Protein AF-A0A7X8NDG3-F1 (afdb_monomer_lite)

Secondary structure (DSSP, 8-state):
--TTT-GGGGGEE-GGGGTTTS-HHHHHHHHHHHEEETT------STTSPPHHHH--EEEEETTEEEES-TTHHHHHHHHHHHHHHTSSHHHHHHHHHIIIIIIIHHHHHHHHHHHTTT-SSEEEEEEEEETT-SS-EEEEEEETTEEEEEEEE-----PPPSSHHHHHHHHHHHHIIIIIHHHHHHHHHHHHHHH-SEEEEEETTEEEEEEGGG--EEEEEEEESS--THHHH-GGGT---SSTTSPPPEEEEHHHHHHHHHHHHHH-S-HHHHHHHHHHHHGGGTTSEE-S-HHHHHHHHHH-HHHHHHHHTSSSPEE--TTTTHHHHHHHHTT-S-------

Foldseek 3Di:
DDCVVPVQCVQKFFLVVCVVPDDSVVSVVLCVFQEDEPPDDDPPVDPPPDDSCLQRQKYDDDNTMIGRPDPVSSVVNVVVVVLCVQPVDPVSNVVVQCCVFQPVQLVLLVVLVCVLCVVFPDKDKDAQKDKQPDPDTAGIWMQTPQAIEREHTFEFDDDDADPPVVVNVVVLLVRCCRAVQVLVVRLVVVVCCLVPDQWMWIDDPPDIDIDRSVSHDYYAREGEYQDDSFPCLLAVLVRHDDPDPPDFDHRYAYSVLSSLLSLCLSLLDPCSVVLVVLLRVLSSLLHPQEDGGHNLLLSLVCSVPVPVSSVVSPDPHRDYGDNCSSVVSVVCVVVVVDDDPPPPD

Sequence (345 aa):
MNFFEKPHQCLLFAKQDFHPSFEEKHIDVFCGLFSIDIKDNHSNLFYSQQNPLENKPIIKISDNQYLNVYQKQLPSALYDLLYTTLTQTKKEKEQINFRRGKVVLESHTLDIFKKFFKKSKRIKIFTNYYINNEPEEKDILILVDNNAYIIECKASRYREPRRVTEQAYQRIKSDFNDCIQKGYDQCYQVEQELLNNEKVIVSLKNKSEVIITNEIHEIFCIVVTSERFASIQTDLGLMLKRKNNEDPYPWSIYVDDLETFLKVLYNSFSNPSRKIFDFLEHRELLHGRLITNDELDVCAMFLKDPKNFKEICESEYVVFTDPTLQNYFDKLYFDKKLKFRIEDF

pLDDT: mean 90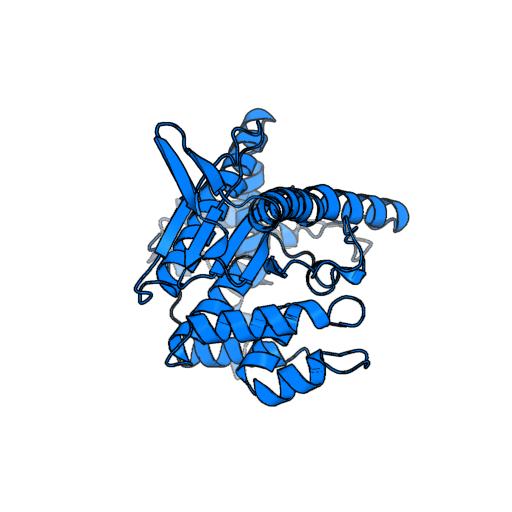.97, std 9.07, range [28.06, 98.75]

Structure (mmCIF, N/CA/C/O backbone):
data_AF-A0A7X8NDG3-F1
#
_entry.id   AF-A0A7X8NDG3-F1
#
loop_
_atom_site.group_PDB
_atom_site.id
_atom_site.type_symbol
_atom_site.label_atom_id
_atom_site.label_alt_id
_atom_site.label_comp_id
_atom_site.label_asym_id
_atom_site.label_entity_id
_atom_site.label_seq_id
_atom_site.pdbx_PDB_ins_code
_atom_site.Cartn_x
_atom_site.Cartn_y
_atom_site.Cartn_z
_atom_site.occupancy
_atom_site.B_iso_or_equiv
_atom_site.auth_seq_id
_atom_site.auth_comp_id
_atom_site.auth_asym_id
_atom_site.auth_atom_id
_atom_site.pdbx_PDB_model_num
ATOM 1 N N . MET A 1 1 ? -0.905 -21.116 -37.210 1.00 56.78 1 MET A N 1
ATOM 2 C CA . MET A 1 1 ? 0.262 -21.971 -36.893 1.00 56.78 1 MET A CA 1
ATOM 3 C C . MET A 1 1 ? 0.041 -22.620 -35.537 1.00 56.78 1 MET A C 1
ATOM 5 O O . MET A 1 1 ? -0.641 -22.026 -34.711 1.00 56.78 1 MET A O 1
ATOM 9 N N . ASN A 1 2 ? 0.558 -23.831 -35.330 1.00 64.75 2 ASN A N 1
ATOM 10 C CA . ASN A 1 2 ? 0.424 -24.562 -34.073 1.00 64.75 2 ASN A CA 1
ATOM 11 C C . ASN A 1 2 ? 1.444 -24.032 -33.045 1.00 64.75 2 ASN A C 1
ATOM 13 O O . ASN A 1 2 ? 2.651 -24.144 -33.261 1.00 64.75 2 ASN A O 1
ATOM 17 N N . PHE A 1 3 ? 0.972 -23.455 -31.935 1.00 70.06 3 PHE A N 1
ATOM 18 C CA . PHE A 1 3 ? 1.828 -22.941 -30.854 1.00 70.06 3 PHE A CA 1
ATOM 19 C C . PHE A 1 3 ? 2.784 -24.011 -30.306 1.00 70.06 3 PHE A C 1
ATOM 21 O O . PHE A 1 3 ? 3.919 -23.699 -29.960 1.00 70.06 3 PHE A O 1
ATOM 28 N N . PHE A 1 4 ? 2.361 -25.279 -30.291 1.00 76.06 4 PHE A N 1
ATOM 29 C CA . PHE A 1 4 ? 3.175 -26.387 -29.792 1.00 76.06 4 PHE A CA 1
ATOM 30 C C . PHE A 1 4 ? 4.355 -26.736 -30.708 1.00 76.06 4 PHE A C 1
ATOM 32 O O . PHE A 1 4 ? 5.344 -27.289 -30.239 1.00 76.06 4 PHE A O 1
ATOM 39 N N . GLU A 1 5 ? 4.286 -26.392 -31.996 1.00 80.69 5 GLU A N 1
ATOM 40 C CA . GLU A 1 5 ? 5.363 -26.671 -32.954 1.00 80.69 5 GLU A CA 1
ATOM 41 C C . GLU A 1 5 ? 6.430 -25.573 -32.959 1.00 80.69 5 GLU A C 1
ATOM 43 O O . GLU A 1 5 ? 7.613 -25.856 -33.153 1.00 80.69 5 GLU A O 1
ATOM 48 N N . LYS A 1 6 ? 6.031 -24.310 -32.757 1.00 78.31 6 LYS A N 1
ATOM 49 C CA . LYS A 1 6 ? 6.938 -23.151 -32.778 1.00 78.31 6 LYS A CA 1
ATOM 50 C C . LYS A 1 6 ? 6.529 -22.093 -31.746 1.00 78.31 6 LYS A C 1
ATOM 52 O O . LYS A 1 6 ? 6.137 -20.989 -32.122 1.00 78.31 6 LYS A O 1
ATOM 57 N N . PRO A 1 7 ? 6.658 -22.384 -30.441 1.00 76.75 7 PRO A N 1
ATOM 58 C CA . PRO A 1 7 ? 6.186 -21.481 -29.391 1.00 76.75 7 PRO A CA 1
ATOM 59 C C . PRO A 1 7 ? 6.894 -20.122 -29.429 1.00 76.75 7 PRO A C 1
ATOM 61 O O . PRO A 1 7 ? 6.262 -19.101 -29.211 1.00 76.75 7 PRO A O 1
ATOM 64 N N . HIS A 1 8 ? 8.174 -20.077 -29.810 1.00 78.69 8 HIS A N 1
ATOM 65 C CA . HIS A 1 8 ? 8.951 -18.835 -29.922 1.00 78.69 8 HIS A CA 1
ATOM 66 C C . HIS A 1 8 ? 8.401 -17.840 -30.957 1.00 78.69 8 HIS A C 1
ATOM 68 O O . HIS A 1 8 ? 8.702 -16.652 -30.874 1.00 78.69 8 HIS A O 1
ATOM 74 N N . GLN A 1 9 ? 7.592 -18.286 -31.926 1.00 83.06 9 GLN A N 1
ATOM 75 C CA . GLN A 1 9 ? 6.997 -17.377 -32.906 1.00 83.06 9 GLN A CA 1
ATOM 76 C C . GLN A 1 9 ? 6.009 -16.397 -32.274 1.00 83.06 9 GLN A C 1
ATOM 78 O O . GLN A 1 9 ? 5.813 -15.329 -32.838 1.00 83.06 9 GLN A O 1
ATOM 83 N N . CYS A 1 10 ? 5.438 -16.701 -31.101 1.00 82.88 10 CYS A N 1
ATOM 84 C CA . CYS A 1 10 ? 4.578 -15.748 -30.393 1.00 82.88 10 CYS A CA 1
ATOM 85 C C . CYS A 1 10 ? 5.336 -14.518 -29.862 1.00 82.88 10 CYS A C 1
ATOM 87 O O . CYS A 1 10 ? 4.711 -13.545 -29.446 1.00 82.88 10 CYS A O 1
ATOM 89 N N . LEU A 1 11 ? 6.671 -14.566 -29.857 1.00 88.88 11 LEU A N 1
ATOM 90 C CA . LEU A 1 11 ? 7.538 -13.467 -29.443 1.00 88.88 11 LEU A CA 1
ATOM 91 C C . LEU A 1 11 ? 8.022 -12.631 -30.633 1.00 88.88 11 LEU A C 1
ATOM 93 O O . LEU A 1 11 ? 8.586 -11.558 -30.432 1.00 88.88 11 LEU A O 1
ATOM 97 N N . LEU A 1 12 ? 7.835 -13.123 -31.860 1.00 92.25 12 LEU A N 1
ATOM 98 C CA . LEU A 1 12 ? 8.254 -12.443 -33.078 1.00 92.25 12 LEU A CA 1
ATOM 99 C C . LEU A 1 12 ? 7.113 -11.600 -33.636 1.00 92.25 12 LEU A C 1
ATOM 101 O O . LEU A 1 12 ? 5.963 -12.033 -33.641 1.00 92.25 12 LEU A O 1
ATOM 105 N N . PHE A 1 13 ? 7.449 -10.427 -34.160 1.00 93.81 13 PHE A N 1
ATOM 106 C CA . PHE A 1 13 ? 6.505 -9.593 -34.895 1.00 93.81 13 PHE A CA 1
ATOM 107 C C . PHE A 1 13 ? 7.200 -8.799 -36.001 1.00 93.81 13 PHE A C 1
ATOM 109 O O . PHE A 1 13 ? 8.411 -8.558 -35.959 1.00 93.81 13 PHE A O 1
ATOM 116 N N . ALA A 1 14 ? 6.415 -8.379 -36.984 1.00 94.88 14 ALA A N 1
ATOM 117 C CA . ALA A 1 14 ? 6.790 -7.426 -38.012 1.00 94.88 14 ALA A CA 1
ATOM 118 C C . ALA A 1 14 ? 6.015 -6.116 -37.818 1.00 94.88 14 ALA A C 1
ATOM 120 O O . ALA A 1 14 ? 4.922 -6.102 -37.252 1.00 94.88 14 ALA A O 1
ATOM 121 N N . LYS A 1 15 ? 6.545 -4.992 -38.314 1.00 93.00 15 LYS A N 1
ATOM 122 C CA . LYS A 1 15 ? 5.822 -3.706 -38.247 1.00 93.00 15 LYS A CA 1
ATOM 123 C C . LYS A 1 15 ? 4.468 -3.784 -38.955 1.00 93.00 15 LYS A C 1
ATOM 125 O O . LYS A 1 15 ? 3.496 -3.192 -38.491 1.00 93.00 15 LYS A O 1
ATOM 130 N N . GLN A 1 16 ? 4.405 -4.566 -40.037 1.00 93.56 16 GLN A N 1
ATOM 131 C CA . GLN A 1 16 ? 3.200 -4.731 -40.840 1.00 93.56 16 GLN A CA 1
ATOM 132 C C . GLN A 1 16 ? 2.039 -5.367 -40.073 1.00 93.56 16 GLN A C 1
ATOM 134 O O . GLN A 1 16 ? 0.886 -5.063 -40.378 1.00 93.56 16 GLN A O 1
ATOM 139 N N . ASP A 1 17 ? 2.330 -6.165 -39.041 1.00 93.31 17 ASP A N 1
ATOM 140 C CA . ASP A 1 17 ? 1.313 -6.807 -38.203 1.00 93.31 17 ASP A CA 1
ATOM 141 C C . ASP A 1 17 ? 0.445 -5.776 -37.456 1.00 93.31 17 ASP A C 1
ATOM 143 O O . ASP A 1 17 ? -0.690 -6.069 -37.083 1.00 93.31 17 ASP A O 1
ATOM 147 N N . PHE A 1 18 ? 0.955 -4.552 -37.267 1.00 93.06 18 PHE A N 1
ATOM 148 C CA . PHE A 1 18 ? 0.308 -3.488 -36.495 1.00 93.06 18 PHE A CA 1
ATOM 149 C C . PHE A 1 18 ? -0.289 -2.358 -37.346 1.00 93.06 18 PHE A C 1
ATOM 151 O O . PHE A 1 18 ? -1.056 -1.555 -36.813 1.00 93.06 18 PHE A O 1
ATOM 158 N N . HIS A 1 19 ? -0.016 -2.304 -38.656 1.00 92.94 19 HIS A N 1
ATOM 159 C CA . HIS A 1 19 ? -0.597 -1.297 -39.559 1.00 92.94 19 HIS A CA 1
ATOM 160 C C . HIS A 1 19 ? -2.136 -1.237 -39.572 1.00 92.94 19 HIS A C 1
ATOM 162 O O . HIS A 1 19 ? -2.663 -0.137 -39.731 1.00 92.94 19 HIS A O 1
ATOM 168 N N . PRO A 1 20 ? -2.889 -2.344 -39.382 1.00 95.75 20 PRO A N 1
ATOM 169 C CA . PRO A 1 20 ? -4.349 -2.267 -39.291 1.00 95.75 20 PRO A CA 1
ATOM 170 C C . PRO A 1 20 ? -4.860 -1.435 -38.106 1.00 95.75 20 PRO A C 1
ATOM 172 O O . PRO A 1 20 ? -5.991 -0.958 -38.149 1.00 95.75 20 PRO A O 1
ATOM 175 N N . SER A 1 21 ? -4.044 -1.274 -37.060 1.00 95.19 21 SER A N 1
ATOM 176 C CA . SER A 1 21 ? -4.438 -0.630 -35.801 1.00 95.19 21 SER A CA 1
ATOM 177 C C . SER A 1 21 ? -3.704 0.686 -35.534 1.00 95.19 21 SER A C 1
ATOM 179 O O . SER A 1 21 ? -4.196 1.503 -34.759 1.00 95.19 21 SER A O 1
ATOM 181 N N . PHE A 1 22 ? -2.535 0.906 -36.145 1.00 94.94 22 PHE A N 1
ATOM 182 C CA . PHE A 1 22 ? -1.670 2.050 -35.854 1.00 94.94 22 PHE A CA 1
ATOM 183 C C . PHE A 1 22 ? -1.011 2.617 -37.116 1.00 94.94 22 PHE A C 1
ATOM 185 O O . PHE A 1 22 ? -0.592 1.881 -38.008 1.00 94.94 22 PHE A O 1
ATOM 192 N N . GLU A 1 23 ? -0.857 3.944 -37.163 1.00 96.00 23 GLU A N 1
ATOM 193 C CA . GLU A 1 23 ? -0.097 4.619 -38.220 1.00 96.00 23 GLU A CA 1
ATOM 194 C C . GLU A 1 23 ? 1.381 4.195 -38.210 1.00 96.00 23 GLU A C 1
ATOM 196 O O . GLU A 1 23 ? 2.000 4.086 -37.148 1.00 96.00 23 GLU A O 1
ATOM 201 N N . GLU A 1 24 ? 1.970 4.040 -39.399 1.00 94.06 24 GLU A N 1
ATOM 202 C CA . GLU A 1 24 ? 3.369 3.627 -39.592 1.00 94.06 24 GLU A CA 1
ATOM 203 C C . GLU A 1 24 ? 4.352 4.471 -38.770 1.00 94.06 24 GLU A C 1
ATOM 205 O O . GLU A 1 24 ? 5.183 3.925 -38.045 1.00 94.06 24 GLU A O 1
ATOM 210 N N . LYS A 1 25 ? 4.169 5.798 -38.757 1.00 96.06 25 LYS A N 1
ATOM 211 C CA . LYS A 1 25 ? 5.014 6.721 -37.986 1.00 96.06 25 LYS A CA 1
ATOM 212 C C . LYS A 1 25 ? 5.045 6.400 -36.483 1.00 96.06 25 LYS A C 1
ATOM 214 O O . LYS A 1 25 ? 6.073 6.581 -35.839 1.00 96.06 25 LYS A O 1
ATOM 219 N N . HIS A 1 26 ? 3.932 5.936 -35.905 1.00 95.19 26 HIS A N 1
ATOM 220 C CA . HIS A 1 26 ? 3.858 5.600 -34.480 1.00 95.19 26 HIS A CA 1
ATOM 221 C C . HIS A 1 26 ? 4.542 4.263 -34.192 1.00 95.19 26 HIS A C 1
ATOM 223 O O . HIS A 1 26 ? 5.229 4.134 -33.180 1.00 95.19 26 HIS A O 1
ATOM 229 N N . ILE A 1 27 ? 4.397 3.295 -35.101 1.00 94.19 27 ILE A N 1
ATOM 230 C CA . ILE A 1 27 ? 5.080 1.999 -35.022 1.00 94.19 27 ILE A CA 1
ATOM 231 C C . ILE A 1 27 ? 6.598 2.205 -35.094 1.00 94.19 27 ILE A C 1
ATOM 233 O O . ILE A 1 27 ? 7.340 1.606 -34.314 1.00 94.19 27 ILE A O 1
ATOM 237 N N . ASP A 1 28 ? 7.060 3.092 -35.975 1.00 93.69 28 ASP A N 1
ATOM 238 C CA . ASP A 1 28 ? 8.475 3.435 -36.107 1.00 93.69 28 ASP A CA 1
ATOM 239 C C . ASP A 1 28 ? 9.039 4.091 -34.850 1.00 93.69 28 ASP A C 1
ATOM 241 O O . ASP A 1 28 ? 10.101 3.684 -34.373 1.00 93.69 28 ASP A O 1
ATOM 245 N N . VAL A 1 29 ? 8.316 5.056 -34.273 1.00 95.25 29 VAL A N 1
ATOM 246 C CA . VAL A 1 29 ? 8.698 5.685 -33.000 1.00 95.25 29 VAL A CA 1
ATOM 247 C C . VAL A 1 29 ? 8.757 4.645 -31.883 1.00 95.25 29 VAL A C 1
ATOM 249 O O . VAL A 1 29 ? 9.759 4.576 -31.173 1.00 95.25 29 VAL A O 1
ATOM 252 N N . PHE A 1 30 ? 7.735 3.797 -31.751 1.00 94.12 30 PHE A N 1
ATOM 253 C CA . PHE A 1 30 ? 7.703 2.734 -30.747 1.00 94.12 30 PHE A CA 1
ATOM 254 C C . PHE A 1 30 ? 8.906 1.789 -30.885 1.00 94.12 30 PHE A C 1
ATOM 256 O O . PHE A 1 30 ? 9.623 1.546 -29.913 1.00 94.12 30 PHE A O 1
ATOM 263 N N . CYS A 1 31 ? 9.183 1.311 -32.101 1.00 93.94 31 CYS A N 1
ATOM 264 C CA . CYS A 1 31 ? 10.336 0.455 -32.359 1.00 93.94 31 CYS A CA 1
ATOM 265 C C . CYS A 1 31 ? 11.652 1.187 -32.055 1.00 93.94 31 CYS A C 1
ATOM 267 O O . CYS A 1 31 ? 12.533 0.612 -31.425 1.00 93.94 31 CYS A O 1
ATOM 269 N N . GLY A 1 32 ? 11.801 2.454 -32.446 1.00 93.69 32 GLY A N 1
ATOM 270 C CA . GLY A 1 32 ? 13.013 3.233 -32.172 1.00 93.69 32 GLY A CA 1
ATOM 271 C C . GLY A 1 32 ? 13.274 3.457 -30.678 1.00 93.69 32 GLY A C 1
ATOM 272 O O . GLY A 1 32 ? 14.424 3.423 -30.228 1.00 93.69 32 GLY A O 1
ATOM 273 N N . LEU A 1 33 ? 12.209 3.643 -29.895 1.00 95.06 33 LEU A N 1
ATOM 274 C CA . LEU A 1 33 ? 12.298 3.848 -28.452 1.00 95.06 33 LEU A CA 1
ATOM 275 C C . LEU A 1 33 ? 12.632 2.556 -27.703 1.00 95.06 33 LEU A C 1
ATOM 277 O O . LEU A 1 33 ? 13.501 2.583 -26.834 1.00 95.06 33 LEU A O 1
ATOM 281 N N . PHE A 1 34 ? 11.995 1.437 -28.057 1.00 94.75 34 PHE A N 1
ATOM 282 C CA . PHE A 1 34 ? 12.034 0.211 -27.251 1.00 94.75 34 PHE A CA 1
ATOM 283 C C . PHE A 1 34 ? 12.864 -0.932 -27.835 1.00 94.75 34 PHE A C 1
ATOM 285 O O . PHE A 1 34 ? 12.925 -1.988 -27.203 1.00 94.75 34 PHE A O 1
ATOM 292 N N . SER A 1 35 ? 13.503 -0.749 -28.999 1.00 94.81 35 SER A N 1
ATOM 293 C CA . SER A 1 35 ? 14.366 -1.779 -29.590 1.00 94.81 35 SER A CA 1
ATOM 294 C C . SER A 1 35 ? 15.862 -1.464 -29.575 1.00 94.81 35 SER A C 1
ATOM 296 O O . SER A 1 35 ? 16.276 -0.310 -29.724 1.00 94.81 35 SER A O 1
ATOM 298 N N . ILE A 1 36 ? 16.660 -2.519 -29.399 1.00 94.06 36 ILE A N 1
ATOM 299 C CA . ILE A 1 36 ? 18.102 -2.567 -29.692 1.00 94.06 36 ILE A CA 1
ATOM 300 C C . ILE A 1 36 ? 18.340 -3.366 -30.974 1.00 94.06 36 ILE A C 1
ATOM 302 O O . ILE A 1 36 ? 17.555 -4.266 -31.284 1.00 94.06 36 ILE A O 1
ATOM 306 N N . ASP A 1 37 ? 19.399 -3.065 -31.725 1.00 93.88 37 ASP A N 1
ATOM 307 C CA . ASP A 1 37 ? 19.770 -3.884 -32.880 1.00 93.88 37 ASP A CA 1
ATOM 308 C C . ASP A 1 37 ? 20.506 -5.143 -32.404 1.00 93.88 37 ASP A C 1
ATOM 310 O O . ASP A 1 37 ? 21.350 -5.085 -31.514 1.00 93.88 37 ASP A O 1
ATOM 314 N N . ILE A 1 38 ? 20.213 -6.305 -32.992 1.00 92.12 38 ILE A N 1
ATOM 315 C CA . ILE A 1 38 ? 20.910 -7.555 -32.647 1.00 92.12 38 ILE A CA 1
ATOM 316 C C . ILE A 1 38 ? 22.424 -7.484 -32.911 1.00 92.12 38 ILE A C 1
ATOM 318 O O . ILE A 1 38 ? 23.190 -8.272 -32.357 1.00 92.12 38 ILE A O 1
ATOM 322 N N . LYS A 1 39 ? 22.858 -6.560 -33.775 1.00 91.12 39 LYS A N 1
ATOM 323 C CA . LYS A 1 39 ? 24.267 -6.309 -34.089 1.00 91.12 39 LYS A CA 1
ATOM 324 C C . LYS A 1 39 ? 24.929 -5.328 -33.120 1.00 91.12 39 LYS A C 1
ATOM 326 O O . LYS A 1 39 ? 26.145 -5.145 -33.216 1.00 91.12 39 LYS A O 1
ATOM 331 N N . ASP A 1 40 ? 24.172 -4.705 -32.217 1.00 89.69 40 ASP A N 1
ATOM 332 C CA . ASP A 1 40 ? 24.729 -3.804 -31.214 1.00 89.69 40 ASP A CA 1
ATOM 333 C C . ASP A 1 40 ? 25.646 -4.587 -30.265 1.00 89.69 40 ASP A C 1
ATOM 335 O O . ASP A 1 40 ? 25.301 -5.648 -29.739 1.00 89.69 40 ASP A O 1
ATOM 339 N N . ASN A 1 41 ? 26.855 -4.068 -30.050 1.00 82.94 41 ASN A N 1
ATOM 340 C CA . ASN A 1 41 ? 27.819 -4.700 -29.160 1.00 82.94 41 ASN A CA 1
ATOM 341 C C . ASN A 1 41 ? 27.603 -4.212 -27.723 1.00 82.94 41 ASN A C 1
ATOM 343 O O . ASN A 1 41 ? 27.874 -3.053 -27.402 1.00 82.94 41 ASN A O 1
ATOM 347 N N . HIS A 1 42 ? 27.153 -5.111 -26.852 1.00 81.19 42 HIS A N 1
ATOM 348 C CA . HIS A 1 42 ? 26.960 -4.841 -25.433 1.00 81.19 42 HIS A CA 1
ATOM 349 C C . HIS A 1 42 ? 27.907 -5.701 -24.594 1.00 81.19 42 HIS A C 1
ATOM 351 O O . HIS A 1 42 ? 27.747 -6.916 -24.488 1.00 81.19 42 HIS A O 1
ATOM 357 N N . SER A 1 43 ? 28.892 -5.069 -23.956 1.00 73.44 43 SER A N 1
ATOM 358 C CA . SER A 1 43 ? 29.853 -5.747 -23.084 1.00 73.44 43 SER A CA 1
ATOM 359 C C . SER A 1 43 ? 29.334 -5.838 -21.644 1.00 73.44 43 SER A C 1
ATOM 361 O O . SER A 1 43 ? 29.845 -5.164 -20.747 1.00 73.44 43 SER A O 1
ATOM 363 N N . ASN A 1 44 ? 28.315 -6.665 -21.414 1.00 73.06 44 ASN A N 1
ATOM 364 C CA . ASN A 1 44 ? 27.882 -7.006 -20.058 1.00 73.06 44 ASN A CA 1
ATOM 365 C C . ASN A 1 44 ? 28.707 -8.197 -19.557 1.00 73.06 44 ASN A C 1
ATOM 367 O O . ASN A 1 44 ? 28.386 -9.351 -19.821 1.00 73.06 44 ASN A O 1
ATOM 371 N N . LEU A 1 45 ? 29.806 -7.905 -18.864 1.00 75.12 45 LEU A N 1
ATOM 372 C CA . LEU A 1 45 ? 30.706 -8.900 -18.280 1.00 75.12 45 LEU A CA 1
ATOM 373 C C . LEU A 1 45 ? 30.101 -9.562 -17.037 1.00 75.12 45 LEU A C 1
ATOM 375 O O . LEU A 1 45 ? 30.352 -10.735 -16.768 1.00 75.12 45 LEU A O 1
ATOM 379 N N . PHE A 1 46 ? 29.301 -8.815 -16.275 1.00 73.75 46 PHE A N 1
ATOM 380 C CA . PHE A 1 46 ? 28.641 -9.319 -15.076 1.00 73.75 46 PHE A CA 1
ATOM 381 C C . PHE A 1 46 ? 27.127 -9.302 -15.261 1.00 73.75 46 PHE A C 1
ATOM 383 O O . PHE A 1 46 ? 26.576 -8.311 -15.729 1.00 73.75 46 PHE A O 1
ATOM 390 N N . TYR A 1 47 ? 26.443 -10.341 -14.771 1.00 69.12 47 TYR A N 1
ATOM 391 C CA . TYR A 1 47 ? 24.969 -10.408 -14.703 1.00 69.12 47 TYR A CA 1
ATOM 392 C C . TYR A 1 47 ? 24.340 -9.263 -13.891 1.00 69.12 47 TYR A C 1
ATOM 394 O O . TYR A 1 47 ? 23.129 -9.086 -13.860 1.00 69.12 47 TYR A O 1
ATOM 402 N N . SER A 1 48 ? 25.180 -8.520 -13.180 1.00 67.50 48 SER A N 1
ATOM 403 C CA . SER A 1 48 ? 24.823 -7.395 -12.348 1.00 67.50 48 SER A CA 1
ATOM 404 C C . SER A 1 48 ? 24.986 -6.059 -13.111 1.00 67.50 48 SER A C 1
ATOM 406 O O . SER A 1 48 ? 24.539 -5.013 -12.655 1.00 67.50 48 SER A O 1
ATOM 408 N N . GLN A 1 49 ? 25.602 -6.012 -14.288 1.00 75.12 49 GLN A N 1
ATOM 409 C CA . GLN A 1 49 ? 25.617 -4.772 -15.073 1.00 75.12 49 GLN A CA 1
ATOM 410 C C . GLN A 1 49 ? 24.232 -4.479 -15.655 1.00 75.12 49 GLN A C 1
ATOM 412 O O . GLN A 1 49 ? 23.449 -5.398 -15.879 1.00 75.12 49 GLN A O 1
ATOM 417 N N . GLN A 1 50 ? 23.937 -3.192 -15.857 1.00 75.50 50 GLN A N 1
ATOM 418 C CA . GLN A 1 50 ? 22.663 -2.758 -16.422 1.00 75.50 50 GLN A CA 1
ATOM 419 C C . GLN A 1 50 ? 22.466 -3.420 -17.786 1.00 75.50 50 GLN A C 1
ATOM 421 O O . GLN A 1 50 ? 23.301 -3.282 -18.684 1.00 75.50 50 GLN A O 1
ATOM 426 N N . ASN A 1 51 ? 21.371 -4.155 -17.936 1.00 85.62 51 ASN A N 1
ATOM 427 C CA . ASN A 1 51 ? 21.068 -4.821 -19.187 1.00 85.62 51 ASN A CA 1
ATOM 428 C C . ASN A 1 51 ? 20.308 -3.847 -20.107 1.00 85.62 51 ASN A C 1
ATOM 430 O O . ASN A 1 51 ? 19.261 -3.348 -19.704 1.00 85.62 51 ASN A O 1
ATOM 434 N N . PRO A 1 52 ? 20.765 -3.580 -21.347 1.00 88.56 52 PRO A N 1
ATOM 435 C CA . PRO A 1 52 ? 20.035 -2.735 -22.299 1.00 88.56 52 PRO A CA 1
ATOM 436 C C . PRO A 1 52 ? 18.574 -3.154 -22.499 1.00 88.56 52 PRO A C 1
ATOM 438 O O . PRO A 1 52 ? 17.713 -2.298 -22.702 1.00 88.56 52 PRO A O 1
ATOM 441 N N . LEU A 1 53 ? 18.286 -4.453 -22.370 1.00 89.94 53 LEU A N 1
ATOM 442 C CA . LEU A 1 53 ? 16.935 -5.003 -22.464 1.00 89.94 53 LEU A CA 1
ATOM 443 C C . LEU A 1 53 ? 16.007 -4.565 -21.319 1.00 89.94 53 LEU A C 1
ATOM 445 O O . LEU A 1 53 ? 14.797 -4.691 -21.462 1.00 89.94 53 LEU A O 1
ATOM 449 N N . GLU A 1 54 ? 16.528 -4.024 -20.212 1.00 88.00 54 GLU A N 1
ATOM 450 C CA . GLU A 1 54 ? 15.705 -3.438 -19.143 1.00 88.00 54 GLU A CA 1
ATOM 451 C C . GLU A 1 54 ? 14.981 -2.175 -19.631 1.00 88.00 54 GLU A C 1
ATOM 453 O O . GLU A 1 54 ? 13.802 -1.993 -19.342 1.00 88.00 54 GLU A O 1
ATOM 458 N N . ASN A 1 55 ? 15.652 -1.347 -20.438 1.00 89.38 55 ASN A N 1
ATOM 459 C CA . ASN A 1 55 ? 15.083 -0.109 -20.986 1.00 89.38 55 ASN A CA 1
ATOM 460 C C . ASN A 1 55 ? 14.508 -0.297 -22.398 1.00 89.38 55 ASN A C 1
ATOM 462 O O . ASN A 1 55 ? 13.626 0.445 -22.825 1.00 89.38 55 ASN A O 1
ATOM 466 N N . LYS A 1 56 ? 15.038 -1.265 -23.151 1.00 93.19 56 LYS A N 1
ATOM 467 C CA . LYS A 1 56 ? 14.690 -1.531 -24.549 1.00 93.19 56 LYS A CA 1
ATOM 468 C C . LYS A 1 56 ? 14.470 -3.031 -24.765 1.00 93.19 56 LYS A C 1
ATOM 470 O O . LYS A 1 56 ? 15.342 -3.707 -25.306 1.00 93.19 56 LYS A O 1
ATOM 475 N N . PRO A 1 57 ? 13.328 -3.580 -24.322 1.00 93.75 57 PRO A N 1
ATOM 476 C CA . PRO A 1 57 ? 13.121 -5.028 -24.224 1.00 93.75 57 PRO A CA 1
ATOM 477 C C . PRO A 1 57 ? 12.873 -5.742 -25.560 1.00 93.75 57 PRO A C 1
ATOM 479 O O . PRO A 1 57 ? 12.630 -6.953 -25.580 1.00 93.75 57 PRO A O 1
ATOM 482 N N . ILE A 1 58 ? 12.905 -5.013 -26.677 1.00 94.94 58 ILE A N 1
ATOM 483 C CA . ILE A 1 58 ? 12.692 -5.553 -28.016 1.00 94.94 58 ILE A CA 1
ATOM 484 C C . ILE A 1 58 ? 14.042 -5.655 -28.730 1.00 94.94 58 ILE A C 1
ATOM 486 O O . ILE A 1 58 ? 14.862 -4.745 -28.683 1.00 94.94 58 ILE A O 1
ATOM 490 N N . ILE A 1 59 ? 14.271 -6.751 -29.442 1.00 94.69 59 ILE A N 1
ATOM 491 C CA . ILE A 1 59 ? 15.450 -6.917 -30.292 1.00 94.69 59 ILE A CA 1
ATOM 492 C C . ILE A 1 59 ? 15.015 -6.789 -31.747 1.00 94.69 59 ILE A C 1
ATOM 494 O O . ILE A 1 59 ? 14.165 -7.546 -32.214 1.00 94.69 59 ILE A O 1
ATOM 498 N N . LYS A 1 60 ? 15.606 -5.850 -32.481 1.00 95.81 60 LYS A N 1
ATOM 499 C CA . LYS A 1 60 ? 15.488 -5.762 -33.934 1.00 95.81 60 LYS A CA 1
ATOM 500 C C . LYS A 1 60 ? 16.419 -6.805 -34.558 1.00 95.81 60 LYS A C 1
ATOM 502 O O . LYS A 1 60 ? 17.637 -6.704 -34.450 1.00 95.81 60 LYS A O 1
ATOM 507 N N . ILE A 1 61 ? 15.840 -7.814 -35.207 1.00 94.50 61 ILE A N 1
ATOM 508 C CA . ILE A 1 61 ? 16.582 -8.880 -35.902 1.00 94.50 61 ILE A CA 1
ATOM 509 C C . ILE A 1 61 ? 16.930 -8.437 -37.329 1.00 94.50 61 ILE A C 1
ATOM 511 O O . ILE A 1 61 ? 18.022 -8.698 -37.830 1.00 94.50 61 ILE A O 1
ATOM 515 N N . SER A 1 62 ? 15.984 -7.776 -37.995 1.00 91.56 62 SER A N 1
ATOM 516 C CA . SER A 1 62 ? 16.139 -7.196 -39.332 1.00 91.56 62 SER A CA 1
ATOM 517 C C . SER A 1 62 ? 15.213 -5.989 -39.487 1.00 91.56 62 SER A C 1
ATOM 519 O O . SER A 1 62 ? 14.475 -5.652 -38.563 1.00 91.56 62 SER A O 1
ATOM 521 N N . ASP A 1 63 ? 15.215 -5.333 -40.647 1.00 84.38 63 ASP A N 1
ATOM 522 C CA . ASP A 1 63 ? 14.370 -4.152 -40.883 1.00 84.38 63 ASP A CA 1
ATOM 523 C C . ASP A 1 63 ? 12.868 -4.413 -40.710 1.00 84.38 63 ASP A C 1
ATOM 525 O O . ASP A 1 63 ? 12.140 -3.513 -40.294 1.00 84.38 63 ASP A O 1
ATOM 529 N N . ASN A 1 64 ? 12.426 -5.654 -40.935 1.00 85.25 64 ASN A N 1
ATOM 530 C CA . ASN A 1 64 ? 11.023 -6.053 -40.838 1.00 85.25 64 ASN A CA 1
ATOM 531 C C . ASN A 1 64 ? 10.743 -7.091 -39.744 1.00 85.25 64 ASN A C 1
ATOM 533 O O . ASN A 1 64 ? 9.626 -7.594 -39.679 1.00 85.25 64 ASN A O 1
ATOM 537 N N . GLN A 1 65 ? 11.712 -7.442 -38.893 1.00 93.50 65 GLN A N 1
ATOM 538 C CA . GLN A 1 65 ? 11.508 -8.489 -37.891 1.00 93.50 65 GLN A CA 1
ATOM 539 C C . GLN A 1 65 ? 12.071 -8.104 -36.530 1.00 93.50 65 GLN A C 1
ATOM 541 O O . GLN A 1 65 ? 13.249 -7.764 -36.399 1.00 93.50 65 GLN A O 1
ATOM 546 N N . TYR A 1 66 ? 11.222 -8.236 -35.517 1.00 95.69 66 TYR A N 1
ATOM 547 C CA . TYR A 1 66 ? 11.492 -7.896 -34.130 1.00 95.69 66 TYR A CA 1
ATOM 548 C C . TYR A 1 66 ? 11.179 -9.081 -33.217 1.00 95.69 66 TYR A C 1
ATOM 550 O O . TYR A 1 66 ? 10.308 -9.897 -33.517 1.00 95.69 66 TYR A O 1
ATOM 558 N N . LEU A 1 67 ? 11.884 -9.155 -32.091 1.00 93.88 67 LEU A N 1
ATOM 559 C CA . LEU A 1 67 ? 11.707 -10.148 -31.040 1.00 93.88 67 LEU A CA 1
ATOM 560 C C . LEU A 1 67 ? 11.425 -9.445 -29.713 1.00 93.88 67 LEU A C 1
ATOM 562 O O . LEU A 1 67 ? 12.287 -8.755 -29.173 1.00 93.88 67 LEU A O 1
ATOM 566 N N . ASN A 1 68 ? 10.231 -9.647 -29.167 1.00 91.06 68 ASN A N 1
ATOM 567 C CA . ASN A 1 68 ? 9.868 -9.206 -27.827 1.00 91.06 68 ASN A CA 1
ATOM 568 C C . ASN A 1 68 ? 10.267 -10.285 -26.813 1.00 91.06 68 ASN A C 1
ATOM 570 O O . ASN A 1 68 ? 9.534 -11.249 -26.596 1.00 91.06 68 ASN A O 1
ATOM 574 N N . VAL A 1 69 ? 11.455 -10.139 -26.224 1.00 82.19 69 VAL A N 1
ATOM 575 C CA . VAL A 1 69 ? 12.061 -11.166 -25.361 1.00 82.19 69 VAL A CA 1
ATOM 576 C C . VAL A 1 69 ? 11.287 -11.324 -24.056 1.00 82.19 69 VAL A C 1
ATOM 578 O O . VAL A 1 69 ? 11.085 -12.442 -23.583 1.00 82.19 69 VAL A O 1
ATOM 581 N N . TYR A 1 70 ? 10.849 -10.207 -23.472 1.00 80.19 70 TYR A N 1
ATOM 582 C CA . TYR A 1 70 ? 10.210 -10.202 -22.164 1.00 80.19 70 TYR A CA 1
ATOM 583 C C . TYR A 1 70 ? 9.025 -9.236 -22.142 1.00 80.19 70 TYR A C 1
ATOM 585 O O . TYR A 1 70 ? 9.155 -8.059 -21.811 1.00 80.19 70 TYR A O 1
ATOM 593 N N . GLN A 1 71 ? 7.839 -9.765 -22.461 1.00 79.50 71 GLN A N 1
ATOM 594 C CA . GLN A 1 71 ? 6.600 -8.981 -22.566 1.00 79.50 71 GLN A CA 1
ATOM 595 C C . GLN A 1 71 ? 6.299 -8.158 -21.303 1.00 79.50 71 GLN A C 1
ATOM 597 O O . GLN A 1 71 ? 5.791 -7.045 -21.406 1.00 79.50 71 GLN A O 1
ATOM 602 N N . LYS A 1 72 ? 6.652 -8.673 -20.116 1.00 85.00 72 LYS A N 1
ATOM 603 C CA . LYS A 1 72 ? 6.440 -7.976 -18.838 1.00 85.00 72 LYS A CA 1
ATOM 604 C C . LYS A 1 72 ? 7.384 -6.786 -18.621 1.00 85.00 72 LYS A C 1
ATOM 606 O O . LYS A 1 72 ? 7.060 -5.934 -17.805 1.00 85.00 72 LYS A O 1
ATOM 611 N N . GLN A 1 73 ? 8.509 -6.704 -19.337 1.00 89.94 73 GLN A N 1
ATOM 612 C CA . GLN A 1 73 ? 9.452 -5.587 -19.211 1.00 89.94 73 GLN A CA 1
ATOM 613 C C . GLN A 1 73 ? 8.991 -4.341 -19.949 1.00 89.94 73 GLN A C 1
ATOM 615 O O . GLN A 1 73 ? 9.351 -3.239 -19.560 1.00 89.94 73 GLN A O 1
ATOM 620 N N . LEU A 1 74 ? 8.214 -4.496 -21.022 1.00 91.06 74 LEU A N 1
ATOM 621 C CA . LEU A 1 74 ? 7.803 -3.369 -21.852 1.00 91.06 74 LEU A CA 1
ATOM 622 C C . LEU A 1 74 ? 7.021 -2.299 -21.063 1.00 91.06 74 LEU A C 1
ATOM 624 O O . LEU A 1 74 ? 7.363 -1.126 -21.208 1.00 91.06 74 LEU A O 1
ATOM 628 N N . PRO A 1 75 ? 6.057 -2.646 -20.184 1.00 89.94 75 PRO A N 1
ATOM 629 C CA . PRO A 1 75 ? 5.442 -1.669 -19.286 1.00 89.94 75 PRO A CA 1
ATOM 630 C C . PRO A 1 75 ? 6.445 -0.948 -18.374 1.00 89.94 75 PRO A C 1
ATOM 632 O O . PRO A 1 75 ? 6.357 0.269 -18.227 1.00 89.94 75 PRO A O 1
ATOM 635 N N . SER A 1 76 ? 7.419 -1.664 -17.798 1.00 88.81 76 SER A N 1
ATOM 636 C CA . SER A 1 76 ? 8.463 -1.070 -16.949 1.00 88.81 76 SER A CA 1
ATOM 637 C C . SER A 1 76 ? 9.365 -0.116 -17.736 1.00 88.81 76 SER A C 1
ATOM 639 O O . SER A 1 76 ? 9.544 1.026 -17.333 1.00 88.81 76 SER A O 1
ATOM 641 N N . ALA A 1 77 ? 9.838 -0.536 -18.909 1.00 91.69 77 ALA A N 1
ATOM 642 C CA . ALA A 1 77 ? 10.625 0.293 -19.817 1.00 91.69 77 ALA A CA 1
ATOM 643 C C . ALA A 1 77 ? 9.869 1.558 -20.258 1.00 91.69 77 ALA A C 1
ATOM 645 O O . ALA A 1 77 ? 10.445 2.645 -20.314 1.00 91.69 77 ALA A O 1
ATOM 646 N N . LEU A 1 78 ? 8.570 1.440 -20.556 1.00 92.38 78 LEU A N 1
ATOM 647 C CA . LEU A 1 78 ? 7.718 2.584 -20.882 1.00 92.38 78 LEU A CA 1
ATOM 648 C C . LEU A 1 78 ? 7.598 3.541 -19.693 1.00 92.38 78 LEU A C 1
ATOM 650 O O . LEU A 1 78 ? 7.742 4.750 -19.873 1.00 92.38 78 LEU A O 1
ATOM 654 N N . TYR A 1 79 ? 7.358 3.015 -18.492 1.00 88.81 79 TYR A N 1
ATOM 655 C CA . TYR A 1 79 ? 7.317 3.822 -17.277 1.00 88.81 79 TYR A CA 1
ATOM 656 C C . TYR A 1 79 ? 8.638 4.568 -17.056 1.00 88.81 79 TYR A C 1
ATOM 658 O O . TYR A 1 79 ? 8.614 5.778 -16.845 1.00 88.81 79 TYR A O 1
ATOM 666 N N . ASP A 1 80 ? 9.780 3.889 -17.172 1.00 88.31 80 ASP A N 1
ATOM 667 C CA . ASP A 1 80 ? 11.102 4.489 -16.972 1.00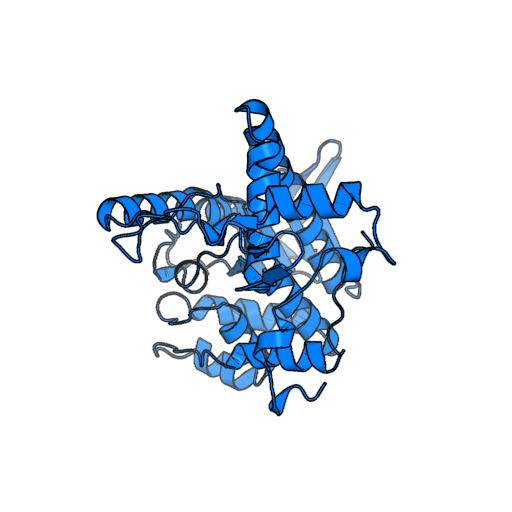 88.31 80 ASP A CA 1
ATOM 668 C C . ASP A 1 80 ? 11.413 5.559 -18.025 1.00 88.31 80 ASP A C 1
ATOM 670 O O . ASP A 1 80 ? 11.925 6.635 -17.688 1.00 88.31 80 ASP A O 1
ATOM 674 N N . LEU A 1 81 ? 11.040 5.318 -19.288 1.00 92.50 81 LEU A N 1
ATOM 675 C CA . LEU A 1 81 ? 11.142 6.307 -20.359 1.00 92.50 81 LEU A CA 1
ATOM 676 C C . LEU A 1 81 ? 10.310 7.550 -20.036 1.00 92.50 81 LEU A C 1
ATOM 678 O O . LEU A 1 81 ? 10.825 8.669 -20.113 1.00 92.50 81 LEU A O 1
ATOM 682 N N . LEU A 1 82 ? 9.039 7.374 -19.665 1.00 91.06 82 LEU A N 1
ATOM 683 C CA . LEU A 1 82 ? 8.148 8.480 -19.319 1.00 91.06 82 LEU A CA 1
ATOM 684 C C . LEU A 1 82 ? 8.654 9.228 -18.086 1.00 91.06 82 LEU A C 1
ATOM 686 O O . LEU A 1 82 ? 8.742 10.453 -18.114 1.00 91.06 82 LEU A O 1
ATOM 690 N N . TYR A 1 83 ? 9.043 8.517 -17.029 1.00 88.38 83 TYR A N 1
ATOM 691 C CA . TYR A 1 83 ? 9.559 9.120 -15.806 1.00 88.38 83 TYR A CA 1
ATOM 692 C C . TYR A 1 83 ? 10.807 9.949 -16.100 1.00 88.38 83 TYR A C 1
ATOM 694 O O . TYR A 1 83 ? 10.870 11.117 -15.724 1.00 88.38 83 TYR A O 1
ATOM 702 N N . THR A 1 84 ? 11.770 9.395 -16.835 1.00 89.25 84 THR A N 1
ATOM 703 C CA . THR A 1 84 ? 13.000 10.106 -17.211 1.00 89.25 84 THR A CA 1
ATOM 704 C C . THR A 1 84 ? 12.698 11.325 -18.080 1.00 89.25 84 THR A C 1
ATOM 706 O O . THR A 1 84 ? 13.229 12.409 -17.840 1.00 89.25 84 THR A O 1
ATOM 709 N N . THR A 1 85 ? 11.796 11.178 -19.053 1.00 91.62 85 THR A N 1
ATOM 710 C CA . THR A 1 85 ? 11.388 12.268 -19.953 1.00 91.62 85 THR A CA 1
ATOM 711 C C . THR A 1 85 ? 10.702 13.400 -19.195 1.00 91.62 85 THR A C 1
ATOM 713 O O . THR A 1 85 ? 10.928 14.567 -19.495 1.00 91.62 85 THR A O 1
ATOM 716 N N . LEU A 1 86 ? 9.890 13.068 -18.192 1.00 89.50 86 LEU A N 1
ATOM 717 C CA . LEU A 1 86 ? 9.104 14.033 -17.434 1.00 89.50 86 LEU A CA 1
ATOM 718 C C . LEU A 1 86 ? 9.829 14.566 -16.185 1.00 89.50 86 LEU A C 1
ATOM 720 O O . LEU A 1 86 ? 9.269 15.399 -15.484 1.00 89.50 86 LEU A O 1
ATOM 724 N N . THR A 1 87 ? 11.047 14.105 -15.874 1.00 90.06 87 THR A N 1
ATOM 725 C CA . THR A 1 87 ? 11.805 1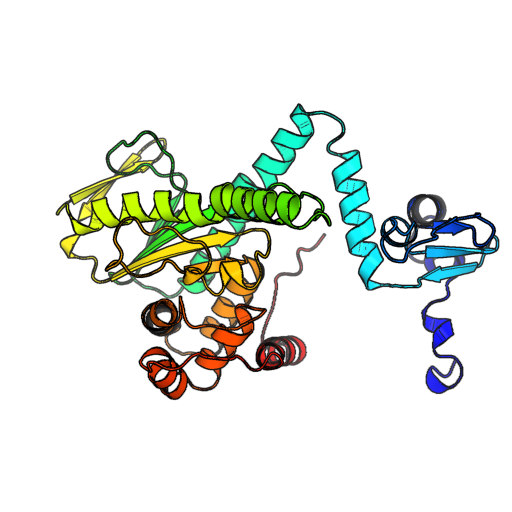4.519 -14.671 1.00 90.06 87 THR A CA 1
ATOM 726 C C . THR A 1 87 ? 13.179 15.118 -14.988 1.00 90.06 87 THR A C 1
ATOM 728 O O . THR A 1 87 ? 14.103 15.032 -14.175 1.00 90.06 87 THR A O 1
ATOM 731 N N . GLN A 1 88 ? 13.317 15.762 -16.152 1.00 91.94 88 GLN A N 1
ATOM 732 C CA . GLN A 1 88 ? 14.583 16.340 -16.623 1.00 91.94 88 GLN A CA 1
ATOM 733 C C . GLN A 1 88 ? 15.120 17.449 -15.705 1.00 91.94 88 GLN A C 1
ATOM 735 O O . GLN A 1 88 ? 16.333 17.607 -15.559 1.00 91.94 88 GLN A O 1
ATOM 740 N N . THR A 1 89 ? 14.238 18.198 -15.040 1.00 91.69 89 THR A N 1
ATOM 741 C CA . THR A 1 89 ? 14.601 19.235 -14.069 1.00 91.69 89 THR A CA 1
ATOM 742 C C . THR A 1 89 ? 14.219 18.855 -12.637 1.00 91.69 89 THR A C 1
ATOM 744 O O . THR A 1 89 ? 13.287 18.091 -12.375 1.00 91.69 89 THR A O 1
ATOM 747 N N . LYS A 1 90 ? 14.905 19.466 -11.659 1.00 88.69 90 LYS A N 1
ATOM 748 C CA . LYS A 1 90 ? 14.582 19.301 -10.230 1.00 88.69 90 LYS A CA 1
ATOM 749 C C . LYS A 1 90 ? 13.124 19.673 -9.921 1.00 88.69 90 LYS A C 1
ATOM 751 O O . LYS A 1 90 ? 12.468 18.956 -9.172 1.00 88.69 90 LYS A O 1
ATOM 756 N N . LYS A 1 91 ? 12.617 20.752 -10.529 1.00 90.62 91 LYS A N 1
ATOM 757 C CA . LYS A 1 91 ? 11.242 21.233 -10.340 1.00 90.62 91 LYS A CA 1
ATOM 758 C C . LYS A 1 91 ? 10.212 20.221 -10.844 1.00 90.62 91 LYS A C 1
ATOM 760 O O . LYS A 1 91 ? 9.251 19.935 -10.138 1.00 90.62 91 LYS A O 1
ATOM 765 N N . GLU A 1 92 ? 10.409 19.665 -12.038 1.00 89.44 92 GLU A N 1
ATOM 766 C CA . GLU A 1 92 ? 9.498 18.657 -12.597 1.00 89.44 92 GLU A CA 1
ATOM 767 C C . GLU A 1 92 ? 9.508 17.375 -11.763 1.00 89.44 92 GLU A C 1
ATOM 769 O O . GLU A 1 92 ? 8.454 16.830 -11.438 1.00 89.44 92 GLU A O 1
ATOM 774 N N . LYS A 1 93 ? 10.697 16.942 -11.326 1.00 86.44 93 LYS A N 1
ATOM 775 C CA . LYS A 1 93 ? 10.845 15.799 -10.423 1.00 86.44 93 LYS A CA 1
ATOM 776 C C . LYS A 1 93 ? 10.093 15.998 -9.109 1.00 86.44 93 LYS A C 1
ATOM 778 O O . LYS A 1 93 ? 9.409 15.085 -8.648 1.00 86.44 93 LYS A O 1
ATOM 783 N N . GLU A 1 94 ? 10.207 17.174 -8.501 1.00 85.94 94 GLU A N 1
ATOM 784 C CA . GLU A 1 94 ? 9.461 17.525 -7.290 1.00 85.94 94 GLU A CA 1
ATOM 785 C C . GLU A 1 94 ? 7.950 17.533 -7.547 1.00 85.94 94 GLU A C 1
ATOM 787 O O . GLU A 1 94 ? 7.203 16.935 -6.775 1.00 85.94 94 GLU A O 1
ATOM 792 N N . GLN A 1 95 ? 7.502 18.119 -8.660 1.00 87.31 95 GLN A N 1
ATOM 793 C CA . GLN A 1 95 ? 6.087 18.174 -9.024 1.00 87.31 95 GLN A CA 1
ATOM 794 C C . GLN A 1 95 ? 5.484 16.782 -9.262 1.00 87.31 95 GLN A C 1
ATOM 796 O O . GLN A 1 95 ? 4.382 16.505 -8.791 1.00 87.31 95 GLN A O 1
ATOM 801 N N . ILE A 1 96 ? 6.186 15.894 -9.968 1.00 85.69 96 ILE A N 1
ATOM 802 C CA . ILE A 1 96 ? 5.716 14.528 -10.231 1.00 85.69 96 ILE A CA 1
ATOM 803 C C . ILE A 1 96 ? 5.665 13.713 -8.952 1.00 85.69 96 ILE A C 1
ATOM 805 O O . ILE A 1 96 ? 4.644 13.088 -8.680 1.00 85.69 96 ILE A O 1
ATOM 809 N N . ASN A 1 97 ? 6.723 13.745 -8.140 1.00 82.06 97 ASN A N 1
ATOM 810 C CA . ASN A 1 97 ? 6.735 13.010 -6.877 1.00 82.06 97 ASN A CA 1
ATOM 811 C C . ASN A 1 97 ? 5.646 13.529 -5.923 1.00 82.06 97 ASN A C 1
ATOM 813 O O . ASN A 1 97 ? 4.966 12.727 -5.286 1.00 82.06 97 ASN A O 1
ATOM 817 N N . PHE A 1 98 ? 5.412 14.847 -5.892 1.00 83.50 98 PHE A N 1
ATOM 818 C CA . PHE A 1 98 ? 4.300 15.442 -5.152 1.00 83.50 98 PHE A CA 1
ATOM 819 C C . PHE A 1 98 ? 2.943 14.942 -5.658 1.00 83.50 98 PHE A C 1
ATOM 821 O O . PHE A 1 98 ? 2.117 14.529 -4.854 1.00 83.50 98 PHE A O 1
ATOM 828 N N . ARG A 1 99 ? 2.702 14.928 -6.977 1.00 85.31 99 ARG A N 1
ATOM 829 C CA . ARG A 1 99 ? 1.434 14.423 -7.532 1.00 85.31 99 ARG A CA 1
ATOM 830 C C . ARG A 1 99 ? 1.246 12.927 -7.274 1.00 85.31 99 ARG A C 1
ATOM 832 O O . ARG A 1 99 ? 0.140 12.537 -6.921 1.00 85.31 99 ARG A O 1
ATOM 839 N N . ARG A 1 100 ? 2.296 12.109 -7.411 1.00 82.88 100 ARG A N 1
ATOM 840 C CA . ARG A 1 100 ? 2.250 10.660 -7.140 1.00 82.88 100 ARG A CA 1
ATOM 841 C C . ARG A 1 100 ? 1.815 10.369 -5.704 1.00 82.88 100 ARG A C 1
ATOM 843 O O . ARG A 1 100 ? 0.891 9.590 -5.510 1.00 82.88 100 ARG A O 1
ATOM 850 N N . GLY A 1 101 ? 2.442 11.023 -4.726 1.00 79.81 101 GLY A N 1
ATOM 851 C CA . GLY A 1 101 ? 2.066 10.881 -3.320 1.00 79.81 101 GLY A CA 1
ATOM 852 C C . GLY A 1 101 ? 0.751 11.590 -3.004 1.00 79.81 101 GLY A C 1
ATOM 853 O O . GLY A 1 101 ? -0.282 10.954 -2.831 1.00 79.81 101 GLY A O 1
ATOM 854 N N . LYS A 1 102 ? 0.771 12.923 -2.987 1.00 78.00 102 LYS A N 1
ATOM 855 C CA . LYS A 1 102 ? -0.328 13.716 -2.433 1.00 78.00 102 LYS A CA 1
ATOM 856 C C . LYS A 1 102 ? -1.624 13.648 -3.234 1.00 78.00 102 LYS A C 1
ATOM 858 O O . LYS A 1 102 ? -2.712 13.707 -2.683 1.00 78.00 102 LYS A O 1
ATOM 863 N N . VAL A 1 103 ? -1.539 13.574 -4.561 1.00 83.06 103 VAL A N 1
ATOM 864 C CA . VAL A 1 103 ? -2.752 13.613 -5.392 1.00 83.06 103 VAL A CA 1
ATOM 865 C C . VAL A 1 103 ? -3.242 12.206 -5.690 1.00 83.06 103 VAL A C 1
ATOM 867 O O . VAL A 1 103 ? -4.403 11.905 -5.441 1.00 83.06 103 VAL A O 1
ATOM 870 N N . VAL A 1 104 ? -2.385 11.343 -6.229 1.00 88.62 104 VAL A N 1
ATOM 871 C CA . VAL A 1 104 ? -2.805 10.027 -6.725 1.00 88.62 104 VAL A CA 1
ATOM 872 C C . VAL A 1 104 ? -2.971 9.031 -5.581 1.00 88.62 104 VAL A C 1
ATOM 874 O O . VAL A 1 104 ? -4.055 8.475 -5.445 1.00 88.62 104 VAL A O 1
ATOM 877 N N . LEU A 1 105 ? -1.953 8.838 -4.733 1.00 94.06 105 LEU A N 1
ATOM 878 C CA . LEU A 1 105 ? -2.021 7.848 -3.653 1.00 94.06 105 LEU A CA 1
ATOM 879 C C . LEU A 1 105 ? -3.114 8.191 -2.632 1.00 94.06 105 LEU A C 1
ATOM 881 O O . LEU A 1 105 ? -3.959 7.344 -2.360 1.00 94.06 105 LEU A O 1
ATOM 885 N N . GLU A 1 106 ? -3.159 9.424 -2.115 1.00 94.75 106 GLU A N 1
ATOM 886 C CA . GLU A 1 106 ? -4.193 9.817 -1.141 1.00 94.75 106 GLU A CA 1
ATOM 887 C C . GLU A 1 106 ? -5.610 9.700 -1.718 1.00 94.75 106 GLU A C 1
ATOM 889 O O . GLU A 1 106 ? -6.503 9.152 -1.067 1.00 94.75 106 GLU A O 1
ATOM 894 N N . SER A 1 107 ? -5.837 10.179 -2.951 1.00 94.44 107 SER A N 1
ATOM 895 C CA . SER A 1 107 ? -7.168 10.091 -3.564 1.00 94.44 107 SER A CA 1
ATOM 896 C C . SER A 1 107 ? -7.574 8.648 -3.843 1.00 94.44 107 SER A C 1
ATOM 898 O O . SER A 1 107 ? -8.731 8.300 -3.603 1.00 94.44 107 SER A O 1
ATOM 900 N N . HIS A 1 108 ? -6.640 7.797 -4.279 1.00 95.38 108 HIS A N 1
ATOM 901 C CA . HIS A 1 108 ? -6.909 6.386 -4.516 1.00 95.38 108 HIS A CA 1
ATOM 902 C C . HIS A 1 108 ? -7.239 5.657 -3.208 1.00 95.38 108 HIS A C 1
ATOM 904 O O . HIS A 1 108 ? -8.290 5.019 -3.118 1.00 95.38 108 HIS A O 1
ATOM 910 N N . THR A 1 109 ? -6.418 5.829 -2.167 1.00 97.88 109 THR A N 1
ATOM 911 C CA . THR A 1 109 ? -6.652 5.274 -0.824 1.00 97.88 109 THR A CA 1
ATOM 912 C C . THR A 1 109 ? -8.009 5.704 -0.271 1.00 97.88 109 THR A C 1
ATOM 914 O O . THR A 1 109 ? -8.794 4.877 0.202 1.00 97.88 109 THR A O 1
ATOM 917 N N . LEU A 1 110 ? -8.348 6.989 -0.397 1.00 97.62 110 LEU A N 1
ATOM 918 C CA . LEU A 1 110 ? -9.652 7.511 -0.002 1.00 97.62 110 LEU A CA 1
ATOM 919 C C . LEU A 1 110 ? -10.801 6.833 -0.763 1.00 97.62 110 LEU A C 1
ATOM 921 O O . LEU A 1 110 ? -11.824 6.493 -0.164 1.00 97.62 110 LEU A O 1
ATOM 925 N N . ASP A 1 111 ? -10.659 6.645 -2.075 1.00 96.69 111 ASP A N 1
ATOM 926 C CA . ASP A 1 111 ? -11.685 6.027 -2.918 1.00 96.69 111 ASP A CA 1
ATOM 927 C C . ASP A 1 111 ? -11.867 4.534 -2.587 1.00 96.69 111 ASP A C 1
ATOM 929 O O . ASP A 1 111 ? -12.999 4.037 -2.588 1.00 96.69 111 ASP A O 1
ATOM 933 N N . ILE A 1 112 ? -10.780 3.831 -2.244 1.00 97.44 112 ILE A N 1
ATOM 934 C CA . ILE A 1 112 ? -10.792 2.448 -1.748 1.00 97.44 112 ILE A CA 1
ATOM 935 C C . ILE A 1 112 ? -11.642 2.357 -0.472 1.00 97.44 112 ILE A C 1
ATOM 937 O O . ILE A 1 112 ? -12.636 1.622 -0.444 1.00 97.44 112 ILE A O 1
ATOM 941 N N . PHE A 1 113 ? -11.330 3.153 0.556 1.00 98.06 113 PHE A N 1
ATOM 942 C CA . PHE A 1 113 ? -12.063 3.111 1.825 1.00 98.06 113 PHE A CA 1
ATOM 943 C C . PHE A 1 113 ? -13.510 3.603 1.703 1.00 98.06 113 PHE A C 1
ATOM 945 O O . PHE A 1 113 ? -14.414 2.997 2.283 1.00 98.06 113 PHE A O 1
ATOM 952 N N . LYS A 1 114 ? -13.781 4.639 0.895 1.00 96.62 114 LYS A N 1
ATOM 953 C CA . LYS A 1 114 ? -15.157 5.086 0.605 1.00 96.62 114 LYS A CA 1
ATOM 954 C C . LYS A 1 114 ? -15.994 3.971 -0.011 1.00 96.62 114 LYS A C 1
ATOM 956 O O . LYS A 1 114 ? -17.141 3.771 0.388 1.00 96.62 114 LYS A O 1
ATOM 961 N N . LYS A 1 115 ? -15.441 3.229 -0.977 1.00 95.12 115 LYS A N 1
ATOM 962 C CA . LYS A 1 115 ? -16.131 2.085 -1.594 1.00 95.12 115 LYS A CA 1
ATOM 963 C C . LYS A 1 115 ? -16.339 0.952 -0.597 1.00 95.12 115 LYS A C 1
ATOM 965 O O . LYS A 1 115 ? -17.409 0.341 -0.621 1.00 95.12 115 LYS A O 1
ATOM 970 N N . PHE A 1 116 ? -15.352 0.688 0.253 1.00 96.88 116 PHE A N 1
ATOM 971 C CA . PHE A 1 116 ? -15.417 -0.363 1.261 1.00 96.88 116 PHE A CA 1
ATOM 972 C C . PHE A 1 116 ? -16.508 -0.082 2.307 1.00 96.88 116 PHE A C 1
ATOM 974 O O . PHE A 1 116 ? -17.397 -0.908 2.515 1.00 96.88 116 PHE A O 1
ATOM 981 N N . PHE A 1 117 ? -16.539 1.129 2.866 1.00 96.25 117 PHE A N 1
ATOM 982 C CA . PHE A 1 117 ? -17.509 1.529 3.890 1.00 96.25 117 PHE A CA 1
ATOM 983 C C . PHE A 1 117 ? -18.829 2.096 3.339 1.00 96.25 117 PHE A C 1
ATOM 985 O O . PHE A 1 117 ? -19.659 2.579 4.103 1.00 96.25 117 PHE A O 1
ATOM 992 N N . LYS A 1 118 ? -19.104 1.999 2.029 1.00 92.75 118 LYS A N 1
ATOM 993 C CA . LYS A 1 118 ? -20.299 2.608 1.396 1.00 92.75 118 LYS A CA 1
ATOM 994 C C . LYS A 1 118 ? -21.657 2.155 1.955 1.00 92.75 118 LYS A C 1
ATOM 996 O O . LYS A 1 118 ? -22.669 2.788 1.676 1.00 92.75 118 LYS A O 1
ATOM 1001 N N . LYS A 1 119 ? -21.701 1.017 2.659 1.00 90.75 119 LYS A N 1
ATOM 1002 C CA . LYS A 1 119 ? -22.913 0.470 3.301 1.00 90.75 119 LYS A CA 1
ATOM 1003 C C . LYS A 1 119 ? -23.011 0.810 4.795 1.00 90.75 119 LYS A C 1
ATOM 1005 O O . LYS A 1 119 ? -24.039 0.504 5.398 1.00 90.75 119 LYS A O 1
ATOM 1010 N N . SER A 1 120 ? -21.973 1.394 5.395 1.00 91.00 120 SER A N 1
ATOM 1011 C CA . SER A 1 120 ? -21.997 1.787 6.805 1.00 91.00 120 SER A CA 1
ATOM 1012 C C . SER A 1 120 ? -22.972 2.940 7.023 1.00 91.00 120 SER A C 1
ATOM 1014 O O . SER A 1 120 ? -23.099 3.841 6.196 1.00 91.00 120 SER A O 1
ATOM 1016 N N . LYS A 1 121 ? -23.691 2.894 8.149 1.00 87.50 121 LYS A N 1
ATOM 1017 C CA . LYS A 1 121 ? -24.754 3.864 8.459 1.00 87.50 121 LYS A CA 1
ATOM 1018 C C . LYS A 1 121 ? -24.206 5.160 9.044 1.00 87.50 121 LYS A C 1
ATOM 1020 O O . LYS A 1 121 ? -24.799 6.216 8.848 1.00 87.50 121 LYS A O 1
ATOM 1025 N N . ARG A 1 122 ? -23.108 5.071 9.795 1.00 91.69 122 ARG A N 1
ATOM 1026 C CA . ARG A 1 122 ? -22.468 6.200 10.471 1.00 91.69 122 ARG A CA 1
ATOM 1027 C C . ARG A 1 122 ? -21.032 6.279 9.997 1.00 91.69 122 ARG A C 1
ATOM 1029 O O . ARG A 1 122 ? -20.212 5.471 10.415 1.00 91.69 122 ARG A O 1
ATOM 1036 N N . ILE A 1 123 ? -20.765 7.228 9.107 1.00 95.44 123 ILE A N 1
ATOM 1037 C CA . ILE A 1 123 ? -19.433 7.481 8.574 1.00 95.44 123 ILE A CA 1
ATOM 1038 C C . ILE A 1 123 ? -19.149 8.982 8.569 1.00 95.44 123 ILE A C 1
ATOM 1040 O O . ILE A 1 123 ? -19.974 9.778 8.117 1.00 95.44 123 ILE A O 1
ATOM 1044 N N . LYS A 1 124 ? -17.974 9.365 9.063 1.00 95.94 124 LYS A N 1
ATOM 1045 C CA . LYS A 1 124 ? -17.389 10.694 8.874 1.00 95.94 124 LYS A CA 1
ATOM 1046 C C . LYS A 1 124 ? -15.997 10.519 8.294 1.00 95.94 124 LYS A C 1
ATOM 1048 O O . LYS A 1 124 ? -15.263 9.635 8.723 1.00 95.94 124 LYS A O 1
ATOM 1053 N N . ILE A 1 125 ? -15.659 11.340 7.308 1.00 96.94 125 ILE A N 1
ATOM 1054 C CA . ILE A 1 125 ? -14.366 11.285 6.630 1.00 96.94 125 ILE A CA 1
ATOM 1055 C C . ILE A 1 125 ? -13.766 12.683 6.630 1.00 96.94 125 ILE A C 1
ATOM 1057 O O . ILE A 1 125 ? -14.393 13.628 6.146 1.00 96.94 125 ILE A O 1
ATOM 1061 N N . PHE A 1 126 ? -12.544 12.783 7.133 1.00 97.06 126 PHE A N 1
ATOM 1062 C CA . PHE A 1 126 ? -11.718 13.978 7.119 1.00 97.06 126 PHE A CA 1
ATOM 1063 C C . PHE A 1 126 ? -10.492 13.703 6.255 1.00 97.06 126 PHE A C 1
ATOM 1065 O O . PHE A 1 126 ? -9.942 12.605 6.285 1.00 97.06 126 PHE A O 1
ATOM 1072 N N . THR A 1 127 ? -10.087 14.685 5.457 1.00 95.88 127 THR A N 1
ATOM 1073 C CA . THR A 1 127 ? -8.942 14.573 4.546 1.00 95.88 127 THR A CA 1
ATOM 1074 C C . THR A 1 127 ? -8.150 15.863 4.571 1.00 95.88 127 THR A C 1
ATOM 1076 O O . THR A 1 127 ? -8.795 16.914 4.582 1.00 95.88 127 THR A O 1
ATOM 1079 N N . ASN A 1 128 ? -6.819 15.809 4.473 1.00 94.62 128 ASN A N 1
ATOM 1080 C CA . ASN A 1 128 ? -5.959 16.999 4.571 1.00 94.62 128 ASN A CA 1
ATOM 1081 C C . ASN A 1 128 ? -6.342 17.831 5.813 1.00 94.62 128 ASN A C 1
ATOM 1083 O O . ASN A 1 128 ? -6.748 18.994 5.713 1.00 94.62 128 ASN A O 1
ATOM 1087 N N . TYR A 1 129 ? -6.366 17.166 6.968 1.00 96.25 129 TYR A N 1
ATOM 1088 C CA . TYR A 1 129 ? -6.897 17.713 8.213 1.00 96.25 129 TYR A CA 1
ATOM 1089 C C . TYR A 1 129 ? -5.779 18.019 9.207 1.00 96.25 129 TYR A C 1
ATOM 1091 O O . TYR A 1 129 ? -4.679 17.489 9.114 1.00 96.25 129 TYR A O 1
ATOM 1099 N N . TYR A 1 130 ? -6.085 18.863 10.183 1.00 96.50 130 TYR A N 1
ATOM 1100 C CA . TYR A 1 130 ? -5.202 19.204 11.291 1.00 96.50 130 TYR A CA 1
ATOM 1101 C C . TYR A 1 130 ? -5.912 18.857 12.591 1.00 96.50 130 TYR A C 1
ATOM 1103 O O . TYR A 1 130 ? -7.088 19.192 12.764 1.00 96.50 130 TYR A O 1
ATOM 1111 N N . ILE A 1 131 ? -5.217 18.185 13.500 1.00 95.44 131 ILE A N 1
ATOM 1112 C CA . ILE A 1 131 ? -5.760 17.831 14.810 1.00 95.44 131 ILE A CA 1
ATOM 1113 C C . ILE A 1 131 ? -5.362 18.890 15.834 1.00 95.44 131 ILE A C 1
ATOM 1115 O O . ILE A 1 131 ? -4.212 19.300 15.863 1.00 95.44 131 ILE A O 1
ATOM 1119 N N . ASN A 1 132 ? -6.314 19.400 16.615 1.00 92.88 132 ASN A N 1
ATOM 1120 C CA . ASN A 1 132 ? -6.104 20.397 17.673 1.00 92.88 132 ASN A CA 1
ATOM 1121 C C . ASN A 1 132 ? -5.292 21.646 17.258 1.00 92.88 132 ASN A C 1
ATOM 1123 O O . ASN A 1 132 ? -4.716 22.334 18.094 1.00 92.88 132 ASN A O 1
ATOM 1127 N N . ASN A 1 133 ? -5.333 21.997 15.966 1.00 83.06 133 ASN A N 1
ATOM 1128 C CA . ASN A 1 133 ? -4.541 23.066 15.339 1.00 83.06 133 ASN A CA 1
ATOM 1129 C C . ASN A 1 133 ? -3.018 22.845 15.374 1.00 83.06 133 ASN A C 1
ATOM 1131 O O . ASN A 1 133 ? -2.260 23.805 15.217 1.00 83.06 133 ASN A O 1
ATOM 1135 N N . GLU A 1 134 ? -2.573 21.597 15.523 1.00 88.38 134 GLU A N 1
ATOM 1136 C CA . GLU A 1 134 ? -1.192 21.208 15.258 1.00 88.38 134 GLU A CA 1
ATOM 1137 C C . GLU A 1 134 ? -0.793 21.595 13.822 1.00 88.38 134 GLU A C 1
ATOM 1139 O O . GLU A 1 134 ? -1.623 21.537 12.910 1.00 88.38 134 GLU A O 1
ATOM 1144 N N . PRO A 1 135 ? 0.467 22.004 13.585 1.00 87.69 135 PRO A N 1
ATOM 1145 C CA . PRO A 1 135 ? 0.890 22.568 12.304 1.00 87.69 135 PRO A CA 1
ATOM 1146 C C . PRO A 1 135 ? 1.051 21.516 11.198 1.00 87.69 135 PRO A C 1
ATOM 1148 O O . PRO A 1 135 ? 1.180 21.871 10.024 1.00 87.69 135 PRO A O 1
ATOM 1151 N N . GLU A 1 136 ? 1.094 20.233 11.556 1.00 92.38 136 GLU A N 1
ATOM 1152 C CA . GLU A 1 136 ? 1.296 19.143 10.610 1.00 92.38 136 GLU A CA 1
ATOM 1153 C C . GLU A 1 136 ? -0.041 18.630 10.062 1.00 92.38 136 GLU A C 1
ATOM 1155 O O . GLU A 1 136 ? -0.892 18.145 10.807 1.00 92.38 136 GLU A O 1
ATOM 1160 N N . GLU A 1 137 ? -0.204 18.732 8.742 1.00 94.62 137 GLU A N 1
ATOM 1161 C CA . GLU A 1 137 ? -1.350 18.178 8.017 1.00 94.62 137 GLU A CA 1
ATOM 1162 C C . GLU A 1 137 ? -1.300 16.645 8.044 1.00 94.62 137 GLU A C 1
ATOM 1164 O O . GLU A 1 137 ? -0.227 16.053 7.902 1.00 94.62 137 GLU A O 1
ATOM 1169 N N . LYS A 1 138 ? -2.468 16.031 8.218 1.00 96.25 138 LYS A N 1
ATOM 1170 C CA . LYS A 1 138 ? -2.698 14.587 8.215 1.00 96.25 138 LYS A CA 1
ATOM 1171 C C . LYS A 1 138 ? -3.559 14.195 7.023 1.00 96.25 138 LYS A C 1
ATOM 1173 O O . LYS A 1 138 ? -4.434 14.962 6.594 1.00 96.25 138 LYS A O 1
ATOM 1178 N N . ASP A 1 139 ? -3.345 12.989 6.516 1.00 96.88 139 ASP A N 1
ATOM 1179 C CA . ASP A 1 139 ? -3.874 12.619 5.205 1.00 96.88 139 ASP A CA 1
ATOM 1180 C C . ASP A 1 139 ? -5.366 12.267 5.274 1.00 96.88 139 ASP A C 1
ATOM 1182 O O . ASP A 1 139 ? -6.190 12.961 4.667 1.00 96.88 139 ASP A O 1
ATOM 1186 N N . ILE A 1 140 ? -5.744 11.209 6.006 1.00 98.38 140 ILE A N 1
ATOM 1187 C CA . ILE A 1 140 ? -7.128 10.709 6.064 1.00 98.38 140 ILE A CA 1
ATOM 1188 C C . ILE A 1 140 ? -7.488 10.220 7.479 1.00 98.38 140 ILE A C 1
ATOM 1190 O O . ILE A 1 140 ? -6.798 9.391 8.061 1.00 98.38 140 ILE A O 1
ATOM 1194 N N . LEU A 1 141 ? -8.634 10.670 8.002 1.00 98.44 141 LEU A N 1
ATOM 1195 C CA . LEU A 1 141 ? -9.274 10.120 9.203 1.00 98.44 141 LEU A CA 1
ATOM 1196 C C . LEU A 1 141 ? -10.690 9.668 8.861 1.00 98.44 141 LEU A C 1
ATOM 1198 O O . LEU A 1 141 ? -11.504 10.455 8.370 1.00 98.44 141 LEU A O 1
ATOM 1202 N N . ILE A 1 142 ? -11.002 8.407 9.149 1.00 98.12 142 ILE A N 1
ATOM 1203 C CA . ILE A 1 142 ? -12.336 7.837 8.948 1.00 98.12 142 ILE A CA 1
ATOM 1204 C C . ILE A 1 142 ? -12.889 7.399 10.295 1.00 98.12 142 ILE A C 1
ATOM 1206 O O . ILE A 1 142 ? -12.319 6.537 10.951 1.00 98.12 142 ILE A O 1
ATOM 1210 N N . LEU A 1 143 ? -14.032 7.959 10.681 1.00 97.00 143 LEU A N 1
ATOM 1211 C CA . LEU A 1 143 ? -14.823 7.466 11.803 1.00 97.00 143 LEU A CA 1
ATOM 1212 C C . LEU A 1 143 ? -15.977 6.647 11.243 1.00 97.00 143 LEU A C 1
ATOM 1214 O O . LEU A 1 143 ? -16.825 7.197 10.536 1.00 97.00 143 LEU A O 1
ATOM 1218 N N . VAL A 1 144 ? -16.026 5.353 11.546 1.00 95.44 144 VAL A N 1
ATOM 1219 C CA . VAL A 1 144 ? -17.091 4.465 11.076 1.00 95.44 144 VAL A CA 1
ATOM 1220 C C . VAL A 1 144 ? -17.546 3.519 12.174 1.00 95.44 144 VAL A C 1
ATOM 1222 O O . VAL A 1 144 ? -16.747 2.805 12.771 1.00 95.44 144 VAL A O 1
ATOM 1225 N N . ASP A 1 145 ? -18.854 3.527 12.438 1.00 90.44 145 ASP A N 1
ATOM 1226 C CA . ASP A 1 145 ? -19.504 2.645 13.415 1.00 90.44 145 ASP A CA 1
ATOM 1227 C C . ASP A 1 145 ? -18.766 2.584 14.775 1.00 90.44 145 ASP A C 1
ATOM 1229 O O . ASP A 1 145 ? -18.575 1.504 15.323 1.00 90.44 145 ASP A O 1
ATOM 1233 N N . ASN A 1 146 ? -18.385 3.757 15.307 1.00 91.44 146 ASN A N 1
ATOM 1234 C CA . ASN A 1 146 ? -17.649 3.951 16.569 1.00 91.44 146 ASN A CA 1
ATOM 1235 C C . ASN A 1 146 ? -16.161 3.540 16.545 1.00 91.44 146 ASN A C 1
ATOM 1237 O O . ASN A 1 146 ? -15.533 3.503 17.591 1.00 91.44 146 ASN A O 1
ATOM 1241 N N . ASN A 1 147 ? -15.565 3.287 15.381 1.00 95.00 147 ASN A N 1
ATOM 1242 C CA . ASN A 1 147 ? -14.126 3.029 15.254 1.00 95.00 147 ASN A CA 1
ATOM 1243 C C . ASN A 1 147 ? -13.450 4.151 14.464 1.00 95.00 147 ASN A C 1
ATOM 1245 O O . ASN A 1 147 ? -14.066 4.725 13.558 1.00 95.00 147 ASN A O 1
ATOM 1249 N N . ALA A 1 148 ? -12.190 4.437 14.776 1.00 97.56 148 ALA A N 1
ATOM 1250 C CA . ALA A 1 148 ? -11.365 5.401 14.063 1.00 97.56 148 ALA A CA 1
ATOM 1251 C C . ALA A 1 148 ? -10.286 4.693 13.236 1.00 97.56 148 ALA A C 1
ATOM 1253 O O . ALA A 1 148 ? -9.608 3.792 13.712 1.00 97.56 148 ALA A O 1
ATOM 1254 N N . TYR A 1 149 ? -10.111 5.133 11.994 1.00 98.50 149 TYR A N 1
ATOM 1255 C CA . TYR A 1 149 ? -9.050 4.686 11.099 1.00 98.50 149 TYR A CA 1
ATOM 1256 C C . TYR A 1 149 ? -8.223 5.911 10.732 1.00 98.50 149 TYR A C 1
ATOM 1258 O O . TYR A 1 149 ? -8.702 6.790 10.007 1.00 98.50 149 TYR A O 1
ATOM 1266 N N . ILE A 1 150 ? -7.012 5.974 11.273 1.00 98.56 150 ILE A N 1
ATOM 1267 C CA . ILE A 1 150 ? -6.039 7.032 11.020 1.00 98.56 150 ILE A CA 1
ATOM 1268 C C . ILE A 1 150 ? -5.121 6.519 9.921 1.00 98.56 150 ILE A C 1
ATOM 1270 O O . ILE A 1 150 ? -4.416 5.530 10.113 1.00 98.56 150 ILE A O 1
ATOM 1274 N N . ILE A 1 151 ? -5.177 7.143 8.751 1.00 98.75 151 ILE A N 1
ATOM 1275 C CA . ILE A 1 151 ? -4.529 6.637 7.547 1.00 98.75 151 ILE A CA 1
ATOM 1276 C C . ILE A 1 151 ? -3.556 7.687 7.023 1.00 98.75 151 ILE A C 1
ATOM 1278 O O . ILE A 1 151 ? -3.962 8.779 6.630 1.00 98.75 151 ILE A O 1
ATOM 1282 N N . GLU A 1 152 ? -2.285 7.307 6.952 1.00 98.25 152 GLU A N 1
ATOM 1283 C CA . GLU A 1 152 ? -1.202 8.113 6.395 1.00 98.25 152 GLU A CA 1
ATOM 1284 C C . GLU A 1 152 ? -0.689 7.475 5.102 1.00 98.25 152 GLU A C 1
ATOM 1286 O O . GLU A 1 152 ? -0.286 6.311 5.070 1.00 98.25 152 GLU A O 1
ATOM 1291 N N . CYS A 1 153 ? -0.702 8.240 4.016 1.00 97.31 153 CYS A N 1
ATOM 1292 C CA . CYS A 1 153 ? -0.251 7.839 2.693 1.00 97.31 153 CYS A CA 1
ATOM 1293 C C . CYS A 1 153 ? 1.200 8.283 2.485 1.00 97.31 153 CYS A C 1
ATOM 1295 O O . CYS A 1 153 ? 1.560 9.448 2.664 1.00 97.31 153 CYS A O 1
ATOM 1297 N N . LYS A 1 154 ? 2.078 7.354 2.105 1.00 94.12 154 LYS A N 1
ATOM 1298 C CA . LYS A 1 154 ? 3.513 7.629 1.978 1.00 94.12 154 LYS A CA 1
ATOM 1299 C C . LYS A 1 154 ? 4.056 7.098 0.662 1.00 94.12 154 LYS A C 1
ATOM 1301 O O . LYS A 1 154 ? 4.024 5.903 0.380 1.00 94.12 154 LYS A O 1
ATOM 1306 N N . ALA A 1 155 ? 4.582 8.020 -0.136 1.00 88.62 155 ALA A N 1
ATOM 1307 C CA . ALA A 1 155 ? 5.277 7.708 -1.371 1.00 88.62 155 ALA A CA 1
ATOM 1308 C C . ALA A 1 155 ? 6.775 7.927 -1.204 1.00 88.62 155 ALA A C 1
ATOM 1310 O O . ALA A 1 155 ? 7.223 9.000 -0.785 1.00 88.62 155 ALA A O 1
ATOM 1311 N N . SER A 1 156 ? 7.550 6.906 -1.544 1.00 76.44 156 SER A N 1
ATOM 1312 C CA . SER A 1 156 ? 9.002 6.948 -1.489 1.00 76.44 156 SER A CA 1
ATOM 1313 C C . SER A 1 156 ? 9.592 7.544 -2.765 1.00 76.44 156 SER A C 1
ATOM 1315 O O . SER A 1 156 ? 8.954 7.700 -3.812 1.00 76.44 156 SER A O 1
ATOM 1317 N N . ARG A 1 157 ? 10.873 7.904 -2.684 1.00 68.31 157 ARG A N 1
ATOM 1318 C CA . ARG A 1 157 ? 11.645 8.249 -3.876 1.00 68.31 157 ARG A CA 1
ATOM 1319 C C . ARG A 1 157 ? 12.082 6.941 -4.525 1.00 68.31 157 ARG A C 1
ATOM 1321 O O . ARG A 1 157 ? 12.744 6.142 -3.877 1.00 68.31 157 ARG A O 1
ATOM 1328 N N . TYR A 1 158 ? 11.802 6.769 -5.815 1.00 61.22 158 TYR A N 1
ATOM 1329 C CA . TYR A 1 158 ? 12.368 5.660 -6.581 1.00 61.22 158 TYR A CA 1
ATOM 1330 C C . TYR A 1 158 ? 13.900 5.785 -6.583 1.00 61.22 158 TYR A C 1
ATOM 1332 O O . TYR A 1 158 ? 14.455 6.767 -7.092 1.00 61.22 158 TYR A O 1
ATOM 1340 N N . ARG A 1 159 ? 14.591 4.845 -5.929 1.00 68.50 159 ARG A N 1
ATOM 1341 C CA . ARG A 1 159 ? 16.055 4.809 -5.827 1.00 68.50 159 ARG A CA 1
ATOM 1342 C C . ARG A 1 159 ? 16.535 3.401 -6.135 1.00 68.50 159 ARG A C 1
ATOM 1344 O O . ARG A 1 159 ? 16.090 2.453 -5.502 1.00 68.50 159 ARG A O 1
ATOM 1351 N N . GLU A 1 160 ? 17.499 3.283 -7.044 1.00 65.69 160 GLU A N 1
ATOM 1352 C CA . GLU A 1 160 ? 18.096 1.985 -7.353 1.00 65.69 160 GLU A CA 1
ATOM 1353 C C . GLU A 1 160 ? 18.708 1.331 -6.100 1.00 65.69 160 GLU A C 1
ATOM 1355 O O . GLU A 1 160 ? 19.358 2.020 -5.285 1.00 65.69 160 GLU A O 1
ATOM 1360 N N . PRO A 1 161 ? 18.536 0.007 -5.945 1.00 67.69 161 PRO A N 1
ATOM 1361 C CA . PRO A 1 161 ? 19.149 -0.737 -4.861 1.00 67.69 161 PRO A CA 1
ATOM 1362 C C . PRO A 1 161 ? 20.673 -0.679 -4.987 1.00 67.69 161 PRO A C 1
ATOM 1364 O O . PRO A 1 161 ? 21.250 -0.847 -6.062 1.00 67.69 161 PRO A O 1
ATOM 1367 N N . ARG A 1 162 ? 21.354 -0.441 -3.863 1.00 75.94 162 ARG A N 1
ATOM 1368 C CA . ARG A 1 162 ? 22.819 -0.509 -3.814 1.00 75.94 162 ARG A CA 1
ATOM 1369 C C . ARG A 1 162 ? 23.252 -1.939 -3.525 1.00 75.94 162 ARG A C 1
ATOM 1371 O O . ARG A 1 162 ? 22.583 -2.657 -2.797 1.00 75.94 162 ARG A O 1
ATOM 1378 N N . ARG A 1 163 ? 24.402 -2.334 -4.071 1.00 71.75 163 ARG A N 1
ATOM 1379 C CA . ARG A 1 163 ? 24.965 -3.682 -3.866 1.00 71.75 163 ARG A CA 1
ATOM 1380 C C . ARG A 1 163 ? 25.978 -3.772 -2.742 1.00 71.75 163 ARG A C 1
ATOM 1382 O O . ARG A 1 163 ? 26.227 -4.854 -2.230 1.00 71.75 163 ARG A O 1
ATOM 1389 N N . VAL A 1 164 ? 26.567 -2.642 -2.360 1.00 81.88 164 VAL A N 1
ATOM 1390 C CA . VAL A 1 164 ? 27.414 -2.577 -1.169 1.00 81.88 164 VAL A CA 1
ATOM 1391 C C . VAL A 1 164 ? 26.490 -2.637 0.036 1.00 81.88 164 VAL A C 1
ATOM 1393 O O . VAL A 1 164 ? 25.786 -1.661 0.293 1.00 81.88 164 VAL A O 1
ATOM 1396 N N . THR A 1 165 ? 26.490 -3.765 0.748 1.00 80.25 165 THR A N 1
ATOM 1397 C CA . THR A 1 165 ? 25.531 -4.079 1.818 1.00 80.25 165 THR A CA 1
ATOM 1398 C C . THR A 1 165 ? 25.365 -2.947 2.823 1.00 80.25 165 THR A C 1
ATOM 1400 O O . THR A 1 165 ? 24.238 -2.552 3.092 1.00 80.25 165 THR A O 1
ATOM 1403 N N . GLU A 1 166 ? 26.458 -2.350 3.305 1.00 84.00 166 GLU A N 1
ATOM 1404 C CA . GLU A 1 166 ? 26.382 -1.247 4.273 1.00 84.00 166 GLU A CA 1
ATOM 1405 C C . GLU A 1 166 ? 25.634 -0.037 3.695 1.00 84.00 166 GLU A C 1
ATOM 1407 O O . GLU A 1 166 ? 24.712 0.501 4.299 1.00 84.00 166 GLU A O 1
ATOM 1412 N N . GLN A 1 167 ? 25.957 0.356 2.462 1.00 85.88 167 GLN A N 1
ATOM 1413 C CA . GLN A 1 167 ? 25.273 1.469 1.803 1.00 85.88 167 GLN A CA 1
ATOM 1414 C C . GLN A 1 167 ? 23.823 1.126 1.438 1.00 85.88 167 GLN A C 1
ATOM 1416 O O . GLN A 1 167 ? 22.968 2.012 1.423 1.00 85.88 167 GLN A O 1
ATOM 1421 N N . ALA A 1 168 ? 23.557 -0.139 1.111 1.00 84.88 168 ALA A N 1
ATOM 1422 C CA . ALA A 1 168 ? 22.225 -0.650 0.821 1.00 84.88 168 ALA A CA 1
ATOM 1423 C C . ALA A 1 168 ? 21.347 -0.582 2.069 1.00 84.88 168 ALA A C 1
ATOM 1425 O O . ALA A 1 168 ? 20.261 -0.016 2.010 1.00 84.88 168 ALA A O 1
ATOM 1426 N N . TYR A 1 169 ? 21.858 -1.053 3.206 1.00 87.88 169 TYR A N 1
ATOM 1427 C CA . TYR A 1 169 ? 21.164 -1.013 4.485 1.00 87.88 169 TYR A CA 1
ATOM 1428 C C . TYR A 1 169 ? 20.851 0.420 4.922 1.00 87.88 169 TYR A C 1
ATOM 1430 O O . TYR A 1 169 ? 19.701 0.720 5.234 1.00 87.88 169 TYR A O 1
ATOM 1438 N N . GLN A 1 170 ? 21.823 1.340 4.867 1.00 89.31 170 GLN A N 1
ATOM 1439 C CA . GLN A 1 170 ? 21.568 2.747 5.207 1.00 89.31 170 GLN A CA 1
ATOM 1440 C C . GLN A 1 170 ? 20.502 3.377 4.299 1.00 89.31 170 GLN A C 1
ATOM 1442 O O . GLN A 1 170 ? 19.681 4.172 4.760 1.00 89.31 170 GLN A O 1
ATOM 1447 N N . ARG A 1 171 ? 20.480 3.009 3.011 1.00 88.12 171 ARG A N 1
ATOM 1448 C CA . ARG A 1 171 ? 19.456 3.467 2.065 1.00 88.12 171 ARG A CA 1
ATOM 1449 C C . ARG A 1 171 ? 18.081 2.890 2.403 1.00 88.12 171 ARG A C 1
ATOM 1451 O O . ARG A 1 171 ? 17.158 3.679 2.560 1.00 88.12 171 ARG A O 1
ATOM 1458 N N . ILE A 1 172 ? 17.972 1.575 2.597 1.00 89.81 172 ILE A N 1
ATOM 1459 C CA . ILE A 1 172 ? 16.731 0.894 3.002 1.00 89.81 172 ILE A CA 1
ATOM 1460 C C . ILE A 1 172 ? 16.180 1.517 4.287 1.00 89.81 172 ILE A C 1
ATOM 1462 O O . ILE A 1 172 ? 15.010 1.876 4.352 1.00 89.81 172 ILE A O 1
ATOM 1466 N N . LYS A 1 173 ? 17.040 1.734 5.285 1.00 92.06 173 LYS A N 1
ATOM 1467 C CA . LYS A 1 173 ? 16.675 2.380 6.547 1.00 92.06 173 LYS A CA 1
ATOM 1468 C C . LYS A 1 173 ? 16.205 3.817 6.364 1.00 92.06 173 LYS A C 1
ATOM 1470 O O . LYS A 1 173 ? 15.240 4.218 7.003 1.00 92.06 173 LYS A O 1
ATOM 1475 N N . SER A 1 174 ? 16.860 4.593 5.502 1.00 92.25 174 SER A N 1
ATOM 1476 C CA . SER A 1 174 ? 16.399 5.938 5.146 1.00 92.25 174 SER A CA 1
ATOM 1477 C C . SER A 1 174 ? 15.031 5.899 4.464 1.00 92.25 174 SER A C 1
ATOM 1479 O O . SER A 1 174 ? 14.163 6.655 4.878 1.00 92.25 174 SER A O 1
ATOM 1481 N N . ASP A 1 175 ? 14.816 5.022 3.478 1.00 91.62 175 ASP A N 1
ATOM 1482 C CA . ASP A 1 175 ? 13.523 4.917 2.784 1.00 91.62 175 ASP A CA 1
ATOM 1483 C C . ASP A 1 175 ? 12.406 4.481 3.744 1.00 91.62 175 ASP A C 1
ATOM 1485 O O . ASP A 1 175 ? 11.323 5.067 3.738 1.00 91.62 175 ASP A O 1
ATOM 1489 N N . PHE A 1 176 ? 12.683 3.502 4.612 1.00 94.44 176 PHE A N 1
ATOM 1490 C CA . PHE A 1 176 ? 11.753 3.054 5.647 1.00 94.44 176 PHE A CA 1
ATOM 1491 C C . PHE A 1 176 ? 11.403 4.188 6.615 1.00 94.44 176 PHE A C 1
ATOM 1493 O O . PHE A 1 176 ? 10.231 4.399 6.923 1.00 94.44 176 PHE A O 1
ATOM 1500 N N . ASN A 1 177 ? 12.404 4.949 7.068 1.00 95.25 177 ASN A N 1
ATOM 1501 C CA . ASN A 1 177 ? 12.183 6.061 7.987 1.00 95.25 177 ASN A CA 1
ATOM 1502 C C . ASN A 1 177 ? 11.345 7.177 7.349 1.00 95.25 177 ASN A C 1
ATOM 1504 O O . ASN A 1 177 ? 10.412 7.684 7.969 1.00 95.25 177 ASN A O 1
ATOM 1508 N N . ASP A 1 178 ? 11.668 7.543 6.108 1.00 92.00 178 ASP A N 1
ATOM 1509 C CA . ASP A 1 178 ? 11.001 8.627 5.383 1.00 92.00 178 ASP A CA 1
ATOM 1510 C C . ASP A 1 178 ? 9.541 8.282 5.033 1.00 92.00 178 ASP A C 1
ATOM 1512 O O . ASP A 1 178 ? 8.729 9.191 4.840 1.00 92.00 178 ASP A O 1
ATOM 1516 N N . CYS A 1 179 ? 9.205 6.987 4.972 1.00 93.50 179 CYS A N 1
ATOM 1517 C CA . CYS A 1 179 ? 7.864 6.500 4.655 1.00 93.50 179 CYS A CA 1
ATOM 1518 C C . CYS A 1 179 ? 7.156 5.914 5.880 1.00 93.50 179 CYS A C 1
ATOM 1520 O O . CYS A 1 179 ? 6.325 6.584 6.486 1.00 93.50 179 CYS A O 1
ATOM 1522 N N . ILE A 1 180 ? 7.478 4.675 6.254 1.00 96.75 180 ILE A N 1
ATOM 1523 C CA . ILE A 1 180 ? 6.720 3.899 7.242 1.00 96.75 180 ILE A CA 1
ATOM 1524 C C . ILE A 1 180 ? 6.867 4.482 8.651 1.00 96.75 180 ILE A C 1
ATOM 1526 O O . ILE A 1 180 ? 5.855 4.720 9.305 1.00 96.75 180 ILE A O 1
ATOM 1530 N N . GLN A 1 181 ? 8.092 4.784 9.106 1.00 97.88 181 GLN A N 1
ATOM 1531 C CA . GLN A 1 181 ? 8.290 5.383 10.436 1.00 97.88 181 GLN A CA 1
ATOM 1532 C C . GLN A 1 181 ? 7.608 6.748 10.536 1.00 97.88 181 GLN A C 1
ATOM 1534 O O . GLN A 1 181 ? 6.947 7.026 11.530 1.00 97.88 181 GLN A O 1
ATOM 1539 N N . LYS A 1 182 ? 7.758 7.603 9.516 1.00 96.75 182 LYS A N 1
ATOM 1540 C CA . LYS A 1 182 ? 7.124 8.923 9.510 1.00 96.75 182 LYS A CA 1
ATOM 1541 C C . LYS A 1 182 ? 5.596 8.824 9.505 1.00 96.75 182 LYS A C 1
ATOM 1543 O O . LYS A 1 182 ? 4.954 9.564 10.241 1.00 96.75 182 LYS A O 1
ATOM 1548 N N . GLY A 1 183 ? 5.024 7.921 8.706 1.00 97.25 183 GLY A N 1
ATOM 1549 C CA . GLY A 1 183 ? 3.584 7.657 8.712 1.00 97.25 183 GLY A CA 1
ATOM 1550 C C . GLY A 1 183 ? 3.097 7.175 10.076 1.00 97.25 183 GLY A C 1
ATOM 1551 O O . GLY A 1 183 ? 2.126 7.710 10.592 1.00 97.25 183 GLY A O 1
ATOM 1552 N N . TYR A 1 184 ? 3.819 6.246 10.709 1.00 98.12 184 TYR A N 1
ATOM 1553 C CA . TYR A 1 184 ? 3.518 5.816 12.075 1.00 98.12 184 TYR A CA 1
ATOM 1554 C C . TYR A 1 184 ? 3.573 6.978 13.071 1.00 98.12 184 TYR A C 1
ATOM 1556 O O . TYR A 1 184 ? 2.624 7.167 13.821 1.00 98.12 184 TYR A O 1
ATOM 1564 N N . ASP A 1 185 ? 4.639 7.781 13.056 1.00 97.62 185 ASP A N 1
ATOM 1565 C CA . ASP A 1 185 ? 4.791 8.920 13.967 1.00 97.62 185 ASP A CA 1
ATOM 1566 C C . ASP A 1 185 ? 3.618 9.915 13.827 1.00 97.62 185 ASP A C 1
ATOM 1568 O O . ASP A 1 185 ? 3.146 10.459 14.825 1.00 97.62 185 ASP A O 1
ATOM 1572 N N . GLN A 1 186 ? 3.122 10.129 12.603 1.00 97.19 186 GLN A N 1
ATOM 1573 C CA . GLN A 1 186 ? 1.966 10.986 12.329 1.00 97.19 186 GLN A CA 1
ATOM 1574 C C . GLN A 1 186 ? 0.643 10.364 12.792 1.00 97.19 186 GLN A C 1
ATOM 1576 O O . GLN A 1 186 ? -0.161 11.076 13.396 1.00 97.19 186 GLN A O 1
ATOM 1581 N N . CYS A 1 187 ? 0.433 9.064 12.559 1.00 97.88 187 CYS A N 1
ATOM 1582 C CA . CYS A 1 187 ? -0.738 8.349 13.062 1.00 97.88 187 CYS A CA 1
ATOM 1583 C C . CYS A 1 187 ? -0.776 8.344 14.594 1.00 97.88 187 CYS A C 1
ATOM 1585 O O . CYS A 1 187 ? -1.802 8.675 15.181 1.00 97.88 187 CYS A O 1
ATOM 1587 N N . TYR A 1 188 ? 0.360 8.047 15.227 1.00 97.19 188 TYR A N 1
ATOM 1588 C CA . TYR A 1 188 ? 0.509 7.999 16.677 1.00 97.19 188 TYR A CA 1
ATOM 1589 C C . TYR A 1 188 ? 0.115 9.326 17.330 1.00 97.19 188 TYR A C 1
ATOM 1591 O O . TYR A 1 188 ? -0.614 9.336 18.311 1.00 97.19 188 TYR A O 1
ATOM 1599 N N . GLN A 1 189 ? 0.524 10.468 16.765 1.00 96.19 189 GLN A N 1
ATOM 1600 C CA . GLN A 1 189 ? 0.086 11.771 17.281 1.00 96.19 189 GLN A CA 1
ATOM 1601 C C . GLN A 1 189 ? -1.442 11.891 17.314 1.00 96.19 189 GLN A C 1
ATOM 1603 O O . GLN A 1 189 ? -2.002 12.340 18.307 1.00 96.19 189 GLN A O 1
ATOM 1608 N N . VAL A 1 190 ? -2.124 11.468 16.248 1.00 97.56 190 VAL A N 1
ATOM 1609 C CA . VAL A 1 190 ? -3.588 11.539 16.171 1.00 97.56 190 VAL A CA 1
ATOM 1610 C C . VAL A 1 190 ? -4.239 10.566 17.151 1.00 97.56 190 VAL A C 1
ATOM 1612 O O . VAL A 1 190 ? -5.202 10.927 17.821 1.00 97.56 190 VAL A O 1
ATOM 1615 N N . GLU A 1 191 ? -3.708 9.352 17.255 1.00 97.06 191 GLU A N 1
ATOM 1616 C CA . GLU A 1 191 ? -4.160 8.333 18.202 1.00 97.06 191 GLU A CA 1
ATOM 1617 C C . GLU A 1 191 ? -4.072 8.838 19.644 1.00 97.06 191 GLU A C 1
ATOM 1619 O O . GLU A 1 191 ? -5.060 8.776 20.371 1.00 97.06 191 GLU A O 1
ATOM 1624 N N . GLN A 1 192 ? -2.941 9.431 20.037 1.00 95.88 192 GLN A N 1
ATOM 1625 C CA . GLN A 1 192 ? -2.765 9.978 21.381 1.00 95.88 192 GLN A CA 1
ATOM 1626 C C . GLN A 1 192 ? -3.746 11.112 21.686 1.00 95.88 192 GLN A C 1
ATOM 1628 O O . GLN A 1 192 ? -4.263 11.184 22.801 1.00 95.88 192 GLN A O 1
ATOM 1633 N N . GLU A 1 193 ? -4.049 11.974 20.715 1.00 96.31 193 GLU A N 1
ATOM 1634 C CA . GLU A 1 193 ? -5.058 13.018 20.907 1.00 96.31 193 GLU A CA 1
ATOM 1635 C C . GLU A 1 193 ? -6.462 12.431 21.101 1.00 96.31 193 GLU A C 1
ATOM 1637 O O . GLU A 1 193 ? -7.223 12.936 21.928 1.00 96.31 193 GLU A O 1
ATOM 1642 N N . LEU A 1 194 ? -6.804 11.365 20.369 1.00 96.50 194 LEU A N 1
ATOM 1643 C CA . LEU A 1 194 ? -8.093 10.684 20.493 1.00 96.50 194 LEU A CA 1
ATOM 1644 C C . LEU A 1 194 ? -8.217 9.883 21.799 1.00 96.50 194 LEU A C 1
ATOM 1646 O O . LEU A 1 194 ? -9.310 9.830 22.354 1.00 96.50 194 LEU A O 1
ATOM 1650 N N . LEU A 1 195 ? -7.132 9.286 22.299 1.00 95.00 195 LEU A N 1
ATOM 1651 C CA . LEU A 1 195 ? -7.136 8.500 23.540 1.00 95.00 195 LEU A CA 1
ATOM 1652 C C . LEU A 1 195 ? -7.142 9.371 24.801 1.00 95.00 195 LEU A C 1
ATOM 1654 O O . LEU A 1 195 ? -7.820 9.046 25.773 1.00 95.00 195 LEU A O 1
ATOM 1658 N N . ASN A 1 196 ? -6.377 10.466 24.804 1.00 94.69 196 ASN A N 1
ATOM 1659 C CA . ASN A 1 196 ? -6.081 11.209 26.033 1.00 94.69 196 ASN A CA 1
ATOM 1660 C C . ASN A 1 196 ? -6.991 12.423 26.274 1.00 94.69 196 ASN A C 1
ATOM 1662 O O . ASN A 1 196 ? -6.968 12.994 27.365 1.00 94.69 196 ASN A O 1
ATOM 1666 N N . ASN A 1 197 ? -7.796 12.831 25.290 1.00 95.44 197 ASN A N 1
ATOM 1667 C CA . ASN A 1 197 ? -8.705 13.970 25.416 1.00 95.44 197 ASN A CA 1
ATOM 1668 C C . ASN A 1 197 ? -10.148 13.526 25.218 1.00 95.44 197 ASN A C 1
ATOM 1670 O O . ASN A 1 197 ? -10.417 12.783 24.289 1.00 95.44 197 ASN A O 1
ATOM 1674 N N . GLU A 1 198 ? -11.100 14.064 25.987 1.00 95.00 198 GLU A N 1
ATOM 1675 C CA . GLU A 1 198 ? -12.542 13.798 25.798 1.00 95.00 198 GLU A CA 1
ATOM 1676 C C . GLU A 1 198 ? -13.108 14.407 24.501 1.00 95.00 198 GLU A C 1
ATOM 1678 O O . GLU A 1 198 ? -14.155 13.995 23.984 1.00 95.00 198 GLU A O 1
ATOM 1683 N N . LYS A 1 199 ? -12.452 15.462 24.005 1.00 96.12 199 LYS A N 1
ATOM 1684 C CA . LYS A 1 199 ? -12.851 16.207 22.812 1.00 96.12 199 LYS A CA 1
ATOM 1685 C C . LYS A 1 199 ? -11.631 16.587 22.002 1.00 96.12 199 LYS A C 1
ATOM 1687 O O . LYS A 1 199 ? -10.662 17.106 22.544 1.00 96.12 199 LYS A O 1
ATOM 1692 N N . VAL A 1 200 ? -11.743 16.414 20.694 1.00 96.81 200 VAL A N 1
ATOM 1693 C CA . VAL A 1 200 ? -10.697 16.751 19.730 1.00 96.81 200 VAL A CA 1
ATOM 1694 C C . VAL A 1 200 ? -11.278 17.649 18.649 1.00 96.81 200 VAL A C 1
ATOM 1696 O O . VAL A 1 200 ? -12.386 17.419 18.166 1.00 96.81 200 VAL A O 1
ATOM 1699 N N . ILE A 1 201 ? -10.534 18.681 18.259 1.00 96.94 201 ILE A N 1
ATOM 1700 C CA . ILE A 1 201 ? -10.885 19.568 17.152 1.00 96.94 201 ILE A CA 1
ATOM 1701 C C . ILE A 1 201 ? -10.181 19.067 15.896 1.00 96.94 201 ILE A C 1
ATOM 1703 O O . ILE A 1 201 ? -8.957 19.008 15.842 1.00 96.94 201 ILE A O 1
ATOM 1707 N N . VAL A 1 202 ? -10.951 18.757 14.860 1.00 97.00 202 VAL A N 1
ATOM 1708 C CA . VAL A 1 202 ? -10.430 18.448 13.529 1.00 97.00 202 VAL A CA 1
ATOM 1709 C C . VAL A 1 202 ? -10.693 19.632 12.615 1.00 97.00 202 VAL A C 1
ATOM 1711 O O . VAL A 1 202 ? -11.833 19.910 12.237 1.00 97.00 202 VAL A O 1
ATOM 1714 N N . SER A 1 203 ? -9.624 20.342 12.276 1.00 95.38 203 SER A N 1
ATOM 1715 C CA . SER A 1 203 ? -9.637 21.514 11.409 1.00 95.38 203 SER A CA 1
ATOM 1716 C C . SER A 1 203 ? -9.350 21.114 9.962 1.00 95.38 203 SER A C 1
ATOM 1718 O O . SER A 1 203 ? -8.406 20.393 9.656 1.00 95.38 203 SER A O 1
ATOM 1720 N N . LEU A 1 204 ? -10.178 21.610 9.054 1.00 91.44 204 LEU A N 1
ATOM 1721 C CA . LEU A 1 204 ? -10.034 21.560 7.603 1.00 91.44 204 LEU A CA 1
ATOM 1722 C C . LEU A 1 204 ? -9.874 22.999 7.103 1.00 91.44 204 LEU A C 1
ATOM 1724 O O . LEU A 1 204 ? -10.218 23.945 7.810 1.00 91.44 204 LEU A O 1
ATOM 1728 N N . LYS A 1 205 ? -9.446 23.180 5.848 1.00 82.94 205 LYS A N 1
ATOM 1729 C CA . LYS A 1 205 ? -9.117 24.501 5.270 1.00 82.94 205 LYS A CA 1
ATOM 1730 C C . LYS A 1 205 ? -10.112 25.635 5.592 1.00 82.94 205 LYS A C 1
ATOM 1732 O O . LYS A 1 205 ? -9.677 26.762 5.786 1.00 82.94 205 LYS A O 1
ATOM 1737 N N . ASN A 1 206 ? -11.417 25.344 5.655 1.00 83.88 206 ASN A N 1
ATOM 1738 C CA . ASN A 1 206 ? -12.469 26.347 5.888 1.00 83.88 206 ASN A CA 1
ATOM 1739 C C . ASN A 1 206 ? -13.455 25.997 7.021 1.00 83.88 206 ASN A C 1
ATOM 1741 O O . ASN A 1 206 ? -14.452 26.699 7.185 1.00 83.88 206 ASN A O 1
ATOM 1745 N N . LYS A 1 207 ? -13.263 24.890 7.744 1.00 91.81 207 LYS A N 1
ATOM 1746 C CA . LYS A 1 207 ? -14.199 24.454 8.793 1.00 91.81 207 LYS A CA 1
ATOM 1747 C C . LYS A 1 207 ? -13.483 23.627 9.847 1.00 91.81 207 LYS A C 1
ATOM 1749 O O . LYS A 1 207 ? -12.556 22.906 9.507 1.00 91.81 207 LYS A O 1
ATOM 1754 N N . SER A 1 208 ? -13.973 23.659 11.077 1.00 93.56 208 SER A N 1
ATOM 1755 C CA . SER A 1 208 ? -13.519 22.756 12.132 1.00 93.56 208 SER A CA 1
ATOM 1756 C C . SER A 1 208 ? -14.705 21.977 12.678 1.00 93.56 208 SER A C 1
ATOM 1758 O O . SER A 1 208 ? -15.815 22.503 12.768 1.00 93.56 208 SER A O 1
ATOM 1760 N N . GLU A 1 209 ? -14.475 20.720 13.025 1.00 95.19 209 GLU A N 1
ATOM 1761 C CA . GLU A 1 209 ? -15.465 19.848 13.648 1.00 95.19 209 GLU A CA 1
ATOM 1762 C C . GLU A 1 209 ? -14.919 19.332 14.976 1.00 95.19 209 GLU A C 1
ATOM 1764 O O . GLU A 1 209 ? -13.732 19.046 15.098 1.00 95.19 209 GLU A O 1
ATOM 1769 N N . VAL A 1 210 ? -15.790 19.220 15.977 1.00 95.50 210 VAL A N 1
ATOM 1770 C CA . VAL A 1 210 ? -15.432 18.634 17.272 1.00 95.50 210 VAL A CA 1
ATOM 1771 C C . VAL A 1 210 ? -15.842 17.167 17.270 1.00 95.50 210 VAL A C 1
ATOM 1773 O O . VAL A 1 210 ? -16.998 16.835 16.993 1.00 95.50 210 VAL A O 1
ATOM 1776 N N . ILE A 1 211 ? -14.894 16.297 17.591 1.00 95.12 211 ILE A N 1
ATOM 1777 C CA . ILE A 1 211 ? -15.100 14.870 17.820 1.00 95.12 211 ILE A CA 1
ATOM 1778 C C . ILE A 1 211 ? -15.189 14.652 19.328 1.00 95.12 211 ILE A C 1
ATOM 1780 O O . ILE A 1 211 ? -14.328 15.124 20.068 1.00 95.12 211 ILE A O 1
ATOM 1784 N N . ILE A 1 212 ? -16.227 13.943 19.772 1.00 94.19 212 ILE A N 1
ATOM 1785 C CA . ILE A 1 212 ? -16.315 13.412 21.135 1.00 94.19 212 ILE A CA 1
ATOM 1786 C C . ILE A 1 212 ? -15.656 12.037 21.114 1.00 94.19 212 ILE A C 1
ATOM 1788 O O . ILE A 1 212 ? -16.129 11.138 20.420 1.00 94.19 212 ILE A O 1
ATOM 1792 N N . THR A 1 213 ? -14.542 11.889 21.815 1.00 94.12 213 THR A N 1
ATOM 1793 C CA . THR A 1 213 ? -13.677 10.706 21.701 1.00 94.12 213 THR A CA 1
ATOM 1794 C C . THR A 1 213 ? -14.195 9.513 22.491 1.00 94.12 213 THR A C 1
ATOM 1796 O O . THR A 1 213 ? -13.996 8.389 22.058 1.00 94.12 213 THR A O 1
ATOM 1799 N N . ASN A 1 214 ? -14.963 9.739 23.564 1.00 91.69 214 ASN A N 1
ATOM 1800 C CA . ASN A 1 214 ? -15.580 8.675 24.370 1.00 91.69 214 ASN A CA 1
ATOM 1801 C C . ASN A 1 214 ? -16.549 7.774 23.572 1.00 91.69 214 ASN A C 1
ATOM 1803 O O . ASN A 1 214 ? -16.971 6.732 24.065 1.00 91.69 214 ASN A O 1
ATOM 1807 N N . GLU A 1 215 ? -16.953 8.185 22.366 1.00 90.50 215 GLU A N 1
ATOM 1808 C CA . GLU A 1 215 ? -17.761 7.367 21.453 1.00 90.50 215 GLU A CA 1
ATOM 1809 C C . GLU A 1 215 ? -16.914 6.443 20.564 1.00 90.50 215 GLU A C 1
ATOM 1811 O O . GLU A 1 215 ? -17.474 5.593 19.870 1.00 90.50 215 GLU A O 1
ATOM 1816 N N . ILE A 1 216 ? -15.591 6.622 20.547 1.00 94.88 216 ILE A N 1
ATOM 1817 C CA . ILE A 1 216 ? -14.641 5.809 19.793 1.00 94.88 216 ILE A CA 1
ATOM 1818 C C . ILE A 1 216 ? -14.244 4.625 20.670 1.00 94.88 216 ILE A C 1
ATOM 1820 O O . ILE A 1 216 ? -13.779 4.801 21.789 1.00 94.88 216 ILE A O 1
ATOM 1824 N N . HIS A 1 217 ? -14.462 3.417 20.165 1.00 93.44 217 HIS A N 1
ATOM 1825 C CA . HIS A 1 217 ? -14.104 2.188 20.861 1.00 93.44 217 HIS A CA 1
ATOM 1826 C C . HIS A 1 217 ? -12.680 1.765 20.519 1.00 93.44 217 HIS A C 1
ATOM 1828 O O . HIS A 1 217 ? -11.929 1.384 21.403 1.00 93.44 217 HIS A O 1
ATOM 1834 N N . GLU A 1 218 ? -12.329 1.838 19.235 1.00 94.19 218 GLU A N 1
ATOM 1835 C CA . GLU A 1 218 ? -11.105 1.249 18.700 1.00 94.19 218 GLU A CA 1
ATOM 1836 C C . GLU A 1 218 ? -10.474 2.199 17.685 1.00 94.19 218 GLU A C 1
ATOM 1838 O O . GLU A 1 218 ? -11.181 2.877 16.923 1.00 94.19 218 GLU A O 1
ATOM 1843 N N . ILE A 1 219 ? -9.143 2.257 17.682 1.00 96.81 219 ILE A N 1
ATOM 1844 C CA . ILE A 1 219 ? -8.348 3.145 16.833 1.00 96.81 219 ILE A CA 1
ATOM 1845 C C . ILE A 1 219 ? -7.335 2.299 16.070 1.00 96.81 219 ILE A C 1
ATOM 1847 O O . ILE A 1 219 ? -6.527 1.599 16.664 1.00 96.81 219 ILE A O 1
ATOM 1851 N N . PHE A 1 220 ? -7.358 2.396 14.743 1.00 97.88 220 PHE A N 1
ATOM 1852 C CA . PHE A 1 220 ? -6.407 1.712 13.877 1.00 97.88 220 PHE A CA 1
ATOM 1853 C C . PHE A 1 220 ? -5.521 2.712 13.154 1.00 97.88 220 PHE A C 1
ATOM 1855 O O . PHE A 1 220 ? -5.996 3.522 12.352 1.00 97.88 220 PHE A O 1
ATOM 1862 N N . CYS A 1 221 ? -4.219 2.600 13.393 1.00 98.38 221 CYS A N 1
ATOM 1863 C CA . CYS A 1 221 ? -3.192 3.322 12.660 1.00 98.38 221 CYS A CA 1
ATOM 1864 C C . CYS A 1 221 ? -2.798 2.536 11.401 1.00 98.38 221 CYS A C 1
ATOM 1866 O O . CYS A 1 221 ? -2.324 1.403 11.487 1.00 98.38 221 CYS A O 1
ATOM 1868 N N . ILE A 1 222 ? -2.969 3.134 10.221 1.00 98.75 222 ILE A N 1
ATOM 1869 C CA . ILE A 1 222 ? -2.688 2.502 8.929 1.00 98.75 222 ILE A CA 1
ATOM 1870 C C . ILE A 1 222 ? -1.719 3.375 8.133 1.00 98.75 222 ILE A C 1
ATOM 1872 O O . ILE A 1 222 ? -1.970 4.556 7.909 1.00 98.75 222 ILE A O 1
ATOM 1876 N N . VAL A 1 223 ? -0.624 2.788 7.656 1.00 98.44 223 VAL A N 1
ATOM 1877 C CA . VAL A 1 223 ? 0.343 3.460 6.783 1.00 98.44 223 VAL A CA 1
ATOM 1878 C C . VAL A 1 223 ? 0.298 2.832 5.396 1.00 98.44 223 VAL A C 1
ATOM 1880 O O . VAL A 1 223 ? 0.817 1.735 5.180 1.00 98.44 223 VAL A O 1
ATOM 1883 N N . VAL A 1 224 ? -0.307 3.540 4.445 1.00 98.44 224 VAL A N 1
ATOM 1884 C CA . VAL A 1 224 ? -0.468 3.072 3.064 1.00 98.44 224 VAL A CA 1
ATOM 1885 C C . VAL A 1 224 ? 0.691 3.567 2.212 1.00 98.44 224 VAL A C 1
ATOM 1887 O O . VAL A 1 224 ? 0.940 4.770 2.135 1.00 98.44 224 VAL A O 1
ATOM 1890 N N . THR A 1 225 ? 1.399 2.660 1.543 1.00 95.88 225 THR A N 1
ATOM 1891 C CA . THR A 1 225 ? 2.554 3.008 0.707 1.00 95.88 225 THR A CA 1
ATOM 1892 C C . THR A 1 225 ? 2.258 2.880 -0.786 1.00 95.88 225 THR A C 1
ATOM 1894 O O . THR A 1 225 ? 1.468 2.034 -1.205 1.00 95.88 225 THR A O 1
ATOM 1897 N N . SER A 1 226 ? 2.925 3.693 -1.615 1.00 92.56 226 SER A N 1
ATOM 1898 C CA . SER A 1 226 ? 2.932 3.509 -3.081 1.00 92.56 226 SER A CA 1
ATOM 1899 C C . SER A 1 226 ? 4.035 2.583 -3.591 1.00 92.56 226 SER A C 1
ATOM 1901 O O . SER A 1 226 ? 4.082 2.288 -4.781 1.00 92.56 226 SER A O 1
ATOM 1903 N N . GLU A 1 227 ? 4.946 2.148 -2.729 1.00 88.19 227 GLU A N 1
ATOM 1904 C CA . GLU A 1 227 ? 5.987 1.180 -3.058 1.00 88.19 227 GLU A CA 1
ATOM 1905 C C . GLU A 1 227 ? 5.966 0.043 -2.041 1.00 88.19 227 GLU A C 1
ATOM 1907 O O . GLU A 1 227 ? 5.604 0.240 -0.878 1.00 88.19 227 GLU A O 1
ATOM 1912 N N . ARG A 1 228 ? 6.374 -1.149 -2.479 1.00 89.25 228 ARG A N 1
ATOM 1913 C CA . ARG A 1 228 ? 6.516 -2.313 -1.606 1.00 89.25 228 ARG A CA 1
ATOM 1914 C C . ARG A 1 228 ? 7.834 -2.230 -0.847 1.00 89.25 228 ARG A C 1
ATOM 1916 O O . ARG A 1 228 ? 8.894 -2.083 -1.453 1.00 89.25 228 ARG A O 1
ATOM 1923 N N . PHE A 1 229 ? 7.762 -2.399 0.468 1.00 91.31 229 PHE A N 1
ATOM 1924 C CA . PHE A 1 229 ? 8.936 -2.497 1.339 1.00 91.31 229 PHE A CA 1
ATOM 1925 C C . PHE A 1 229 ? 9.252 -3.955 1.728 1.00 91.31 229 PHE A C 1
ATOM 1927 O O . PHE A 1 229 ? 10.120 -4.194 2.560 1.00 91.31 229 PHE A O 1
ATOM 1934 N N . ALA A 1 230 ? 8.607 -4.939 1.084 1.00 89.62 230 ALA A N 1
ATOM 1935 C CA . ALA A 1 230 ? 8.814 -6.373 1.314 1.00 89.62 230 ALA A CA 1
ATOM 1936 C C . ALA A 1 230 ? 8.722 -6.734 2.812 1.00 89.62 230 ALA A C 1
ATOM 1938 O O . ALA A 1 230 ? 7.880 -6.188 3.526 1.00 89.62 230 ALA A O 1
ATOM 1939 N N . SER A 1 231 ? 9.591 -7.619 3.307 1.00 92.25 231 SER A N 1
ATOM 1940 C CA . SER A 1 231 ? 9.495 -8.165 4.665 1.00 92.25 231 SER A CA 1
ATOM 1941 C C . SER A 1 231 ? 9.549 -7.116 5.780 1.00 92.25 231 SER A C 1
ATOM 1943 O O . SER A 1 231 ? 8.950 -7.328 6.825 1.00 92.25 231 SER A O 1
ATOM 1945 N N . ILE A 1 232 ? 10.213 -5.969 5.576 1.00 94.56 232 ILE A N 1
ATOM 1946 C CA . ILE A 1 232 ? 10.251 -4.893 6.589 1.00 94.56 232 ILE A CA 1
ATOM 1947 C C . ILE A 1 232 ? 8.944 -4.090 6.650 1.00 94.56 232 ILE A C 1
ATOM 1949 O O . ILE A 1 232 ? 8.752 -3.322 7.585 1.00 94.56 232 ILE A O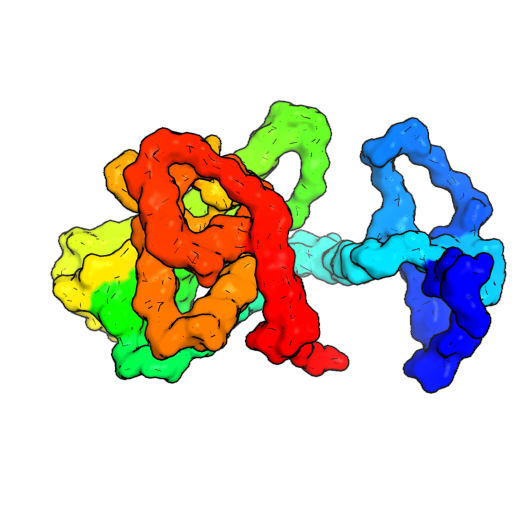 1
ATOM 1953 N N . GLN A 1 233 ? 8.054 -4.250 5.665 1.00 95.31 233 GLN A N 1
ATOM 1954 C CA . GLN A 1 233 ? 6.682 -3.738 5.702 1.00 95.31 233 GLN A CA 1
ATOM 1955 C C . GLN A 1 233 ? 5.747 -4.693 6.432 1.00 95.31 233 GLN A C 1
ATOM 1957 O O . GLN A 1 233 ? 4.932 -4.270 7.248 1.00 95.31 233 GLN A O 1
ATOM 1962 N N . THR A 1 234 ? 5.864 -5.979 6.100 1.00 95.75 234 THR A N 1
ATOM 1963 C CA . THR A 1 234 ? 4.993 -7.025 6.627 1.00 95.75 234 THR A CA 1
ATOM 1964 C C . THR A 1 234 ? 5.341 -7.342 8.076 1.00 95.75 234 THR A C 1
ATOM 1966 O O . THR A 1 234 ? 4.449 -7.584 8.877 1.00 95.75 234 THR A O 1
ATOM 1969 N N . ASP A 1 235 ? 6.617 -7.294 8.456 1.00 97.38 235 ASP A N 1
ATOM 1970 C CA . ASP A 1 235 ? 7.037 -7.371 9.851 1.00 97.38 235 ASP A CA 1
ATOM 1971 C C . ASP A 1 235 ? 7.730 -6.071 10.282 1.00 97.38 235 ASP A C 1
ATOM 1973 O O . ASP A 1 235 ? 8.929 -5.852 10.084 1.00 97.38 235 ASP A O 1
ATOM 1977 N N . LEU A 1 236 ? 6.950 -5.200 10.920 1.00 97.38 236 LEU A N 1
ATOM 1978 C CA . LEU A 1 236 ? 7.412 -3.924 11.451 1.00 97.38 236 LEU A CA 1
ATOM 1979 C C . LEU A 1 236 ? 8.332 -4.094 12.664 1.00 97.38 236 LEU A C 1
ATOM 1981 O O . LEU A 1 236 ? 9.092 -3.173 12.967 1.00 97.38 236 LEU A O 1
ATOM 1985 N N . GLY A 1 237 ? 8.341 -5.260 13.318 1.00 96.38 237 GLY A N 1
ATOM 1986 C CA . GLY A 1 237 ? 9.286 -5.579 14.389 1.00 96.38 237 GLY A CA 1
ATOM 1987 C C . GLY A 1 237 ? 10.749 -5.547 13.935 1.00 96.38 237 GLY A C 1
ATOM 1988 O O . GLY A 1 237 ? 11.644 -5.359 14.757 1.00 96.38 237 GLY A O 1
ATOM 1989 N N . LEU A 1 238 ? 11.004 -5.644 12.625 1.00 95.56 238 LEU A N 1
ATOM 1990 C CA . LEU A 1 238 ? 12.349 -5.592 12.054 1.00 95.56 238 LEU A CA 1
ATOM 1991 C C . LEU A 1 238 ? 12.982 -4.193 12.095 1.00 95.56 238 LEU A C 1
ATOM 1993 O O . LEU A 1 238 ? 14.206 -4.082 12.196 1.00 95.56 238 LEU A O 1
ATOM 1997 N N . MET A 1 239 ? 12.188 -3.122 11.961 1.00 95.81 239 MET A N 1
ATOM 1998 C CA . MET A 1 239 ? 12.727 -1.764 11.768 1.00 95.81 239 MET A CA 1
ATOM 1999 C C . MET A 1 239 ? 11.960 -0.638 12.466 1.00 95.81 239 MET A C 1
ATOM 2001 O O . MET A 1 239 ? 12.566 0.406 12.732 1.00 95.81 239 MET A O 1
ATOM 2005 N N . LEU A 1 240 ? 10.666 -0.806 12.756 1.00 97.69 240 LEU A N 1
ATOM 2006 C CA . LEU A 1 240 ? 9.845 0.249 13.344 1.00 97.69 240 LEU A CA 1
ATOM 2007 C C . LEU A 1 240 ? 10.275 0.535 14.782 1.00 97.69 240 LEU A C 1
ATOM 2009 O O . LEU A 1 240 ? 10.377 -0.357 15.622 1.00 97.69 240 LEU A O 1
ATOM 2013 N N . LYS A 1 241 ? 10.466 1.817 15.083 1.00 96.88 241 LYS A N 1
ATOM 2014 C CA . LYS A 1 241 ? 10.678 2.309 16.441 1.00 96.88 241 LYS A CA 1
ATOM 2015 C C . LYS A 1 241 ? 9.363 2.846 16.983 1.00 96.88 241 LYS A C 1
ATOM 2017 O O . LYS A 1 241 ? 8.989 3.979 16.673 1.00 96.88 241 LYS A O 1
ATOM 2022 N N . ARG A 1 242 ? 8.677 2.038 17.787 1.00 95.25 242 ARG A N 1
ATOM 2023 C CA . ARG A 1 242 ? 7.468 2.474 18.493 1.00 95.25 242 ARG A CA 1
ATOM 2024 C C . ARG A 1 242 ? 7.815 3.511 19.564 1.00 95.25 242 ARG A C 1
ATOM 2026 O O . ARG A 1 242 ? 8.909 3.473 20.133 1.00 95.25 242 ARG A O 1
ATOM 2033 N N . LYS A 1 243 ? 6.909 4.463 19.802 1.00 94.19 243 LYS A N 1
ATOM 2034 C CA . LYS A 1 243 ? 7.060 5.476 20.860 1.00 94.19 243 LYS A CA 1
ATOM 2035 C C . LYS A 1 243 ? 6.895 4.843 22.241 1.00 94.19 243 LYS A C 1
ATOM 2037 O O . LYS A 1 243 ? 7.668 5.172 23.138 1.00 94.19 243 LYS A O 1
ATOM 2042 N N . ASN A 1 244 ? 5.972 3.892 22.367 1.00 92.12 244 ASN A N 1
ATOM 2043 C CA . ASN A 1 244 ? 5.830 3.013 23.516 1.00 92.12 244 ASN A CA 1
ATOM 2044 C C . ASN A 1 244 ? 5.724 1.545 23.046 1.00 92.12 244 ASN A C 1
ATOM 2046 O O . ASN A 1 244 ? 5.127 1.232 22.019 1.00 92.12 244 ASN A O 1
ATOM 2050 N N . ASN A 1 245 ? 6.386 0.638 23.767 1.00 88.31 245 ASN A N 1
ATOM 2051 C CA . ASN A 1 245 ? 6.465 -0.782 23.406 1.00 88.31 245 ASN A CA 1
ATOM 2052 C C . ASN A 1 245 ? 5.182 -1.561 23.724 1.00 88.31 245 ASN A C 1
ATOM 2054 O O . ASN A 1 245 ? 5.035 -2.691 23.255 1.00 88.31 245 ASN A O 1
ATOM 2058 N N . GLU A 1 246 ? 4.296 -0.981 24.527 1.00 89.12 246 GLU A N 1
ATOM 2059 C CA . GLU A 1 246 ? 2.984 -1.550 24.838 1.00 89.12 246 GLU A CA 1
ATOM 2060 C C . GLU A 1 246 ? 1.939 -1.203 23.768 1.00 89.12 246 GLU A C 1
ATOM 2062 O O . GLU A 1 246 ? 0.952 -1.920 23.646 1.00 89.12 246 GLU A O 1
ATOM 2067 N N . ASP A 1 247 ? 2.172 -0.163 22.959 1.00 90.94 247 ASP A N 1
ATOM 2068 C CA . ASP A 1 247 ? 1.222 0.257 21.925 1.00 90.94 247 ASP A CA 1
ATOM 2069 C C . ASP A 1 247 ? 1.137 -0.778 20.796 1.00 90.94 247 ASP A C 1
ATOM 2071 O O . ASP A 1 247 ? 2.172 -1.329 20.392 1.00 90.94 247 ASP A O 1
ATOM 2075 N N . PRO A 1 248 ? -0.047 -1.000 20.207 1.00 92.50 248 PRO A N 1
ATOM 2076 C CA . PRO A 1 248 ? -0.177 -1.864 19.048 1.00 92.50 248 PRO A CA 1
ATOM 2077 C C . PRO A 1 248 ? 0.678 -1.366 17.877 1.00 92.50 248 PRO A C 1
ATOM 2079 O O . PRO A 1 248 ? 0.956 -0.176 17.698 1.00 92.50 248 PRO A O 1
ATOM 2082 N N . TYR A 1 249 ? 1.134 -2.304 17.053 1.00 96.56 249 TYR A N 1
ATOM 2083 C CA . TYR A 1 249 ? 1.795 -1.948 15.804 1.00 96.56 249 TYR A CA 1
ATOM 2084 C C . TYR A 1 249 ? 0.767 -1.396 14.809 1.00 96.56 249 TYR A C 1
ATOM 2086 O O . TYR A 1 249 ? -0.316 -1.965 14.682 1.00 96.56 249 TYR A O 1
ATOM 2094 N N . PRO A 1 250 ? 1.112 -0.365 14.014 1.00 97.25 250 PRO A N 1
ATOM 2095 C CA . PRO A 1 250 ? 0.248 0.048 12.923 1.00 97.25 250 PRO A CA 1
ATOM 2096 C C . PRO A 1 250 ? 0.196 -1.050 11.853 1.00 97.25 250 PRO A C 1
ATOM 2098 O O . PRO A 1 250 ? 1.079 -1.910 11.748 1.00 97.25 250 PRO A O 1
ATOM 2101 N N . TRP A 1 251 ? -0.794 -0.973 10.974 1.00 98.44 251 TRP A N 1
ATOM 2102 C CA . TRP A 1 251 ? -0.798 -1.775 9.759 1.00 98.44 251 TRP A CA 1
ATOM 2103 C C . TRP A 1 251 ? -0.142 -1.002 8.618 1.00 98.44 251 TRP A C 1
ATOM 2105 O O . TRP A 1 251 ? -0.663 0.022 8.179 1.00 98.44 251 TRP A O 1
ATOM 2115 N N . SER A 1 252 ? 1.005 -1.473 8.124 1.00 97.62 252 SER A N 1
ATOM 2116 C CA . SER A 1 252 ? 1.595 -0.932 6.899 1.00 97.62 252 SER A CA 1
ATOM 2117 C C . SER A 1 252 ? 1.275 -1.825 5.711 1.00 97.62 252 SER A C 1
ATOM 2119 O O . SER A 1 252 ? 1.497 -3.031 5.772 1.00 97.62 252 SER A O 1
ATOM 2121 N N . ILE A 1 253 ? 0.781 -1.235 4.624 1.00 98.00 253 ILE A N 1
ATOM 2122 C CA . ILE A 1 253 ? 0.369 -1.993 3.441 1.00 98.00 253 ILE A CA 1
ATOM 2123 C C . ILE A 1 253 ? 0.571 -1.204 2.146 1.00 98.00 253 ILE A C 1
ATOM 2125 O O . ILE A 1 253 ? 0.394 0.014 2.102 1.00 98.00 253 ILE A O 1
ATOM 2129 N N . TYR A 1 254 ? 0.935 -1.906 1.075 1.00 96.62 254 TYR A N 1
ATOM 2130 C CA . TYR A 1 254 ? 0.990 -1.356 -0.274 1.00 96.62 254 TYR A CA 1
ATOM 2131 C C . TYR A 1 254 ? -0.422 -1.146 -0.845 1.00 96.62 254 TYR A C 1
ATOM 2133 O O . TYR A 1 254 ? -1.304 -1.984 -0.675 1.00 96.62 254 TYR A O 1
ATOM 2141 N N . VAL A 1 255 ? -0.654 -0.024 -1.531 1.00 96.19 255 VAL A N 1
ATOM 2142 C CA . VAL A 1 255 ? -2.001 0.400 -1.959 1.00 96.19 255 VAL A CA 1
ATOM 2143 C C . VAL A 1 255 ? -2.762 -0.635 -2.802 1.00 96.19 255 VAL A C 1
ATOM 2145 O O . VAL A 1 255 ? -3.968 -0.796 -2.608 1.00 96.19 255 VAL A O 1
ATOM 2148 N N . ASP A 1 256 ? -2.088 -1.381 -3.679 1.00 94.38 256 ASP A N 1
ATOM 2149 C CA . ASP A 1 256 ? -2.762 -2.385 -4.516 1.00 94.38 256 ASP A CA 1
ATOM 2150 C C . ASP A 1 256 ? -3.143 -3.635 -3.708 1.00 94.38 256 ASP A C 1
ATOM 2152 O O . ASP A 1 256 ? -4.202 -4.232 -3.934 1.00 94.38 256 ASP A O 1
ATOM 2156 N N . ASP A 1 257 ? -2.324 -3.997 -2.716 1.00 96.88 257 ASP A N 1
ATOM 2157 C CA . ASP A 1 257 ? -2.611 -5.101 -1.798 1.00 96.88 257 ASP A CA 1
ATOM 2158 C C . ASP A 1 257 ? -3.801 -4.723 -0.898 1.00 96.88 257 ASP A C 1
ATOM 2160 O O . ASP A 1 257 ? -4.716 -5.527 -0.698 1.00 96.88 257 ASP A O 1
ATOM 2164 N N . LEU A 1 258 ? -3.858 -3.461 -0.448 1.00 98.25 258 LEU A N 1
ATOM 2165 C CA . LEU A 1 258 ? -4.993 -2.892 0.284 1.00 98.25 258 LEU A CA 1
ATOM 2166 C C . LEU A 1 258 ? -6.279 -2.945 -0.549 1.00 98.25 258 LEU A C 1
ATOM 2168 O O . LEU A 1 258 ? -7.300 -3.442 -0.066 1.00 98.25 258 LEU A O 1
ATOM 2172 N N . GLU A 1 259 ? -6.256 -2.445 -1.792 1.00 97.31 259 GLU A N 1
ATOM 2173 C CA . GLU A 1 259 ? -7.433 -2.473 -2.668 1.00 97.31 259 GLU A CA 1
ATOM 2174 C C . GLU A 1 259 ? -7.913 -3.915 -2.879 1.00 97.31 259 GLU A C 1
ATOM 2176 O O . GLU A 1 259 ? -9.109 -4.207 -2.746 1.00 97.31 259 GLU A O 1
ATOM 2181 N N . THR A 1 260 ? -6.980 -4.816 -3.186 1.00 97.06 260 THR A N 1
ATOM 2182 C CA . THR A 1 260 ? -7.259 -6.232 -3.427 1.00 97.06 260 THR A CA 1
ATOM 2183 C C . THR A 1 260 ? -7.912 -6.866 -2.205 1.00 97.06 260 THR A C 1
ATOM 2185 O O . THR A 1 260 ? -9.003 -7.437 -2.314 1.00 97.06 260 THR A O 1
ATOM 2188 N N . PHE A 1 261 ? -7.307 -6.708 -1.029 1.00 98.12 261 PHE A N 1
ATOM 2189 C CA . PHE A 1 261 ? -7.814 -7.284 0.208 1.00 98.12 261 PHE A CA 1
ATOM 2190 C C . PHE A 1 261 ? -9.200 -6.745 0.575 1.00 98.12 261 PHE A C 1
ATOM 2192 O O . PHE A 1 261 ? -10.131 -7.530 0.790 1.00 98.12 261 PHE A O 1
ATOM 2199 N N . LEU A 1 262 ? -9.390 -5.420 0.568 1.00 97.69 262 LEU A N 1
ATOM 2200 C CA . LEU A 1 262 ? -10.676 -4.819 0.925 1.00 97.69 262 LEU A CA 1
ATOM 2201 C C . LEU A 1 262 ? -11.789 -5.193 -0.061 1.00 97.69 262 LEU A C 1
ATOM 2203 O O . LEU A 1 262 ? -12.921 -5.434 0.366 1.00 97.69 262 LEU A O 1
ATOM 2207 N N . LYS A 1 263 ? -11.507 -5.310 -1.367 1.00 95.88 263 LYS A N 1
ATOM 2208 C CA . LYS A 1 263 ? -12.498 -5.823 -2.335 1.00 95.88 263 LYS A CA 1
ATOM 2209 C C . LYS A 1 263 ? -12.917 -7.249 -2.012 1.00 95.88 263 LYS A C 1
ATOM 2211 O O . LYS A 1 263 ? -14.103 -7.571 -2.102 1.00 95.88 263 LYS A O 1
ATOM 2216 N N . VAL A 1 264 ? -11.964 -8.106 -1.658 1.00 96.56 264 VAL A N 1
ATOM 2217 C CA . VAL A 1 264 ? -12.251 -9.511 -1.356 1.00 96.56 264 VAL A CA 1
ATOM 2218 C C . VAL A 1 264 ? -13.074 -9.610 -0.084 1.00 96.56 264 VAL A C 1
ATOM 2220 O O . VAL A 1 264 ? -14.090 -10.303 -0.094 1.00 96.56 264 VAL A O 1
ATOM 2223 N N . LEU A 1 265 ? -12.718 -8.866 0.967 1.00 96.31 265 LEU A N 1
ATOM 2224 C CA . LEU A 1 265 ? -13.531 -8.763 2.178 1.00 96.31 265 LEU A CA 1
ATOM 2225 C C . LEU A 1 265 ? -14.956 -8.308 1.856 1.00 96.31 265 LEU A C 1
ATOM 2227 O O . LEU A 1 265 ? -15.927 -8.922 2.302 1.00 96.31 265 LEU A O 1
ATOM 2231 N N . TYR A 1 266 ? -15.082 -7.265 1.035 1.00 94.75 266 TYR A N 1
ATOM 2232 C CA . TYR A 1 266 ? -16.373 -6.710 0.649 1.00 94.75 266 TYR A CA 1
ATOM 2233 C C . TYR A 1 266 ? -17.265 -7.718 -0.083 1.00 94.75 266 TYR A C 1
ATOM 2235 O O . TYR A 1 266 ? -18.475 -7.756 0.138 1.00 94.75 266 TYR A O 1
ATOM 2243 N N . ASN A 1 267 ? -16.672 -8.534 -0.955 1.00 92.56 267 ASN A N 1
ATOM 2244 C CA . ASN A 1 267 ? -17.399 -9.509 -1.764 1.00 92.56 267 ASN A CA 1
ATOM 2245 C C . ASN A 1 267 ? -17.639 -10.840 -1.037 1.00 92.56 267 ASN A C 1
ATOM 2247 O O . ASN A 1 267 ? -18.587 -11.546 -1.378 1.00 92.56 267 ASN A O 1
ATOM 2251 N N . SER A 1 268 ? -16.793 -11.193 -0.066 1.00 92.38 268 SER A N 1
ATOM 2252 C CA . SER A 1 268 ? -16.819 -12.510 0.588 1.00 92.38 268 SER A CA 1
ATOM 2253 C C . SER A 1 268 ? -17.669 -12.537 1.856 1.00 92.38 268 SER A C 1
ATOM 2255 O O . SER A 1 268 ? -18.124 -13.606 2.255 1.00 92.38 268 SER A O 1
ATOM 2257 N N . PHE A 1 269 ? -17.909 -11.386 2.494 1.00 93.00 269 PHE A N 1
ATOM 2258 C CA . PHE A 1 269 ? -18.586 -11.327 3.789 1.00 93.00 269 PHE A CA 1
ATOM 2259 C C . PHE A 1 269 ? -19.824 -10.430 3.775 1.00 93.00 269 PHE A C 1
ATOM 2261 O O . PHE A 1 269 ? -19.866 -9.379 3.142 1.00 93.00 269 PHE A O 1
ATOM 2268 N N . SER A 1 270 ? -20.842 -10.826 4.544 1.00 91.62 270 SER A N 1
ATOM 2269 C CA . SER A 1 270 ? -22.069 -10.039 4.728 1.00 91.62 270 SER A CA 1
ATOM 2270 C C . SER A 1 270 ? -21.841 -8.756 5.533 1.00 91.62 270 SER A C 1
ATOM 2272 O O . SER A 1 270 ? -22.516 -7.756 5.290 1.00 91.62 270 SER A O 1
ATOM 2274 N N . ASN A 1 271 ? -20.872 -8.770 6.456 1.00 92.06 271 ASN A N 1
ATOM 2275 C CA . ASN A 1 271 ? -20.433 -7.608 7.226 1.00 92.06 271 ASN A CA 1
ATOM 2276 C C . ASN A 1 271 ? -18.915 -7.379 7.062 1.00 92.06 271 ASN A C 1
ATOM 2278 O O . ASN A 1 271 ? -18.136 -7.792 7.925 1.00 92.06 271 ASN A O 1
ATOM 2282 N N . PRO A 1 272 ? -18.486 -6.740 5.957 1.00 93.81 272 PRO A N 1
ATOM 2283 C CA . PRO A 1 272 ? -17.075 -6.475 5.684 1.00 93.81 272 PRO A CA 1
ATOM 2284 C C . PRO A 1 272 ? -16.420 -5.561 6.723 1.00 93.81 272 PRO A C 1
ATOM 2286 O O . PRO A 1 272 ? -15.281 -5.806 7.100 1.00 93.81 272 PRO A O 1
ATOM 2289 N N . SER A 1 273 ? -17.144 -4.557 7.233 1.00 92.00 273 SER A N 1
ATOM 2290 C CA . SER A 1 273 ? -16.626 -3.613 8.234 1.00 92.00 273 SER A CA 1
ATOM 2291 C C . SER A 1 273 ? -16.202 -4.320 9.523 1.00 92.00 273 SER A C 1
ATOM 2293 O O . SER A 1 273 ? -15.132 -4.049 10.052 1.00 92.00 273 SER A O 1
ATOM 2295 N N . ARG A 1 274 ? -16.990 -5.296 9.994 1.00 92.25 274 ARG A N 1
ATOM 2296 C CA . ARG A 1 274 ? -16.579 -6.138 11.126 1.00 92.25 274 ARG A CA 1
ATOM 2297 C C . ARG A 1 274 ? -15.375 -7.017 10.785 1.00 92.25 274 ARG A C 1
ATOM 2299 O O . ARG A 1 274 ? -14.558 -7.294 11.643 1.00 92.25 274 ARG A O 1
ATOM 2306 N N . LYS A 1 275 ? -15.259 -7.475 9.540 1.00 95.44 275 LYS A N 1
ATOM 2307 C CA . LYS A 1 275 ? -14.172 -8.376 9.143 1.00 95.44 275 LYS A CA 1
ATOM 2308 C C . LYS A 1 275 ? -12.832 -7.671 8.999 1.00 95.44 275 LYS A C 1
ATOM 2310 O O . LYS A 1 275 ? -11.825 -8.284 9.322 1.00 95.44 275 LYS A O 1
ATOM 2315 N N . ILE A 1 276 ? -12.807 -6.411 8.560 1.00 96.69 276 ILE A N 1
ATOM 2316 C CA . ILE A 1 276 ? -11.562 -5.635 8.602 1.00 96.69 276 ILE A CA 1
ATOM 2317 C C . ILE A 1 276 ? -11.148 -5.341 10.047 1.00 96.69 276 ILE A C 1
ATOM 2319 O O . ILE A 1 276 ? -9.968 -5.442 10.347 1.00 96.69 276 ILE A O 1
ATOM 2323 N N . PHE A 1 277 ? -12.109 -5.070 10.937 1.00 95.00 277 PHE A N 1
ATOM 2324 C CA . PHE A 1 277 ? -11.852 -4.929 12.370 1.00 95.00 277 PHE A CA 1
ATOM 2325 C C . PHE A 1 277 ? -11.195 -6.194 12.937 1.00 95.00 277 PHE A C 1
ATOM 2327 O O . PHE A 1 277 ? -10.071 -6.129 13.424 1.00 95.00 277 PHE A O 1
ATOM 2334 N N . ASP A 1 278 ? -11.858 -7.348 12.761 1.00 95.88 278 ASP A N 1
ATOM 2335 C CA . ASP A 1 278 ? -11.349 -8.645 13.222 1.00 95.88 278 ASP A CA 1
ATOM 2336 C C . ASP A 1 278 ? -9.937 -8.903 12.655 1.00 95.88 278 ASP A C 1
ATOM 2338 O O . ASP A 1 278 ? -9.078 -9.443 13.339 1.00 95.88 278 ASP A O 1
ATOM 2342 N N . PHE A 1 279 ? -9.672 -8.536 11.397 1.00 98.31 279 PHE A N 1
ATOM 2343 C CA . PHE A 1 279 ? -8.345 -8.700 10.810 1.00 98.31 279 PHE A CA 1
ATOM 2344 C C . PHE A 1 279 ? -7.295 -7.817 11.491 1.00 98.31 279 PHE A C 1
ATOM 2346 O O . PHE A 1 279 ? -6.256 -8.338 11.883 1.00 98.31 279 PHE A O 1
ATOM 2353 N N . LEU A 1 280 ? -7.546 -6.511 11.622 1.00 97.88 280 LEU A N 1
ATOM 2354 C CA . LEU A 1 280 ? -6.563 -5.552 12.135 1.00 97.88 280 LEU A CA 1
ATOM 2355 C C . LEU A 1 280 ? -6.174 -5.849 13.590 1.00 97.88 280 LEU A C 1
ATOM 2357 O O . LEU A 1 280 ? -4.981 -5.922 13.874 1.00 97.88 280 LEU A O 1
ATOM 2361 N N . GLU A 1 281 ? -7.162 -6.131 14.446 1.00 95.94 281 GLU A N 1
ATOM 2362 C CA . GLU A 1 281 ? -6.981 -6.484 15.867 1.00 95.94 281 GLU A CA 1
ATOM 2363 C C . GLU A 1 281 ? -6.038 -7.685 16.062 1.00 95.94 281 GLU A C 1
ATOM 2365 O O . GLU A 1 281 ? -5.239 -7.726 16.988 1.00 95.94 281 GLU A O 1
ATOM 2370 N N . HIS A 1 282 ? -6.087 -8.680 15.174 1.00 97.12 282 HIS A N 1
ATOM 2371 C CA . HIS A 1 282 ? -5.217 -9.856 15.282 1.00 97.12 282 HIS A CA 1
ATOM 2372 C C . HIS A 1 282 ? -3.915 -9.686 14.494 1.00 97.12 282 HIS A C 1
ATOM 2374 O O . HIS A 1 282 ? -2.888 -10.283 14.825 1.00 97.12 282 HIS A O 1
ATOM 2380 N N . ARG A 1 283 ? -3.937 -8.889 13.421 1.00 96.94 283 ARG A N 1
ATOM 2381 C CA . ARG A 1 283 ? -2.791 -8.675 12.534 1.00 96.94 283 ARG A CA 1
ATOM 2382 C C . ARG A 1 283 ? -1.644 -7.960 13.245 1.00 96.94 283 ARG A C 1
ATOM 2384 O O . ARG A 1 283 ? -0.486 -8.256 12.941 1.00 96.94 283 ARG A O 1
ATOM 2391 N N . GLU A 1 284 ? -1.939 -7.058 14.175 1.00 95.50 284 GLU A N 1
ATOM 2392 C CA . GLU A 1 284 ? -0.928 -6.353 14.976 1.00 95.50 284 GLU A CA 1
ATOM 2393 C C . GLU A 1 284 ? -0.072 -7.296 15.837 1.00 95.50 284 GLU A C 1
ATOM 2395 O O . GLU A 1 284 ? 1.118 -7.038 16.022 1.00 95.50 284 GLU A O 1
ATOM 2400 N N . LEU A 1 285 ? -0.622 -8.439 16.268 1.00 96.12 285 LEU A N 1
ATOM 2401 C CA . LEU A 1 285 ? 0.067 -9.409 17.128 1.00 96.12 285 LEU A CA 1
ATOM 2402 C C . LEU A 1 285 ? 1.154 -10.212 16.394 1.00 96.12 285 LEU A C 1
ATOM 2404 O O . LEU A 1 285 ? 1.930 -10.925 17.033 1.00 96.12 285 LEU A O 1
ATOM 2408 N N . LEU A 1 286 ? 1.194 -10.165 15.058 1.00 97.00 286 LEU A N 1
ATOM 2409 C CA . LEU A 1 286 ? 2.150 -10.931 14.246 1.00 97.00 286 LEU A CA 1
ATOM 2410 C C . LEU A 1 286 ? 3.526 -10.261 14.120 1.00 97.00 286 LEU A C 1
ATOM 2412 O O . LEU A 1 286 ? 4.495 -10.934 13.768 1.00 97.00 286 LEU A O 1
ATOM 2416 N N . HIS A 1 287 ? 3.633 -8.957 14.379 1.00 96.62 287 HIS A N 1
ATOM 2417 C CA . HIS A 1 287 ? 4.904 -8.241 14.244 1.00 96.62 287 HIS A CA 1
ATOM 2418 C C . HIS A 1 287 ? 5.934 -8.723 15.279 1.00 96.62 287 HIS A C 1
ATOM 2420 O O . HIS A 1 287 ? 5.608 -9.016 16.425 1.00 96.62 287 HIS A O 1
ATOM 2426 N N . GLY A 1 288 ? 7.193 -8.819 14.860 1.00 95.56 288 GLY A N 1
ATOM 2427 C CA . GLY A 1 288 ? 8.321 -9.380 15.603 1.00 95.56 288 GLY A CA 1
ATOM 2428 C C . GLY A 1 288 ? 8.506 -10.887 15.420 1.00 95.56 288 GLY A C 1
ATOM 2429 O O . GLY A 1 288 ? 9.509 -11.436 15.880 1.00 95.56 288 GLY A O 1
ATOM 2430 N N . ARG A 1 289 ? 7.561 -11.567 14.762 1.00 96.06 289 ARG A N 1
ATOM 2431 C CA . ARG A 1 289 ? 7.563 -13.029 14.602 1.00 96.06 289 ARG A CA 1
ATOM 2432 C C . ARG A 1 289 ? 6.997 -13.502 13.264 1.00 96.06 289 ARG A C 1
ATOM 2434 O O . ARG A 1 289 ? 6.679 -14.684 13.134 1.00 96.06 289 ARG A O 1
ATOM 2441 N N . LEU A 1 290 ? 6.861 -12.617 12.279 1.00 96.88 290 LEU A N 1
ATOM 2442 C CA . LEU A 1 290 ? 6.278 -12.947 10.982 1.00 96.88 290 LEU A CA 1
ATOM 2443 C C . LEU A 1 290 ? 7.364 -13.026 9.912 1.00 96.88 290 LEU A C 1
ATOM 2445 O O . LEU A 1 290 ? 8.081 -12.068 9.645 1.00 96.88 290 LEU A O 1
ATOM 2449 N N . ILE A 1 291 ? 7.434 -14.164 9.231 1.00 95.12 291 ILE A N 1
ATOM 2450 C CA . ILE A 1 291 ? 8.309 -14.363 8.080 1.00 95.12 291 ILE A CA 1
ATOM 2451 C C . ILE A 1 291 ? 7.424 -14.552 6.853 1.00 95.12 291 ILE A C 1
ATOM 2453 O O . ILE A 1 291 ? 6.869 -15.625 6.616 1.00 95.12 291 ILE A O 1
ATOM 2457 N N . THR A 1 292 ? 7.296 -13.476 6.078 1.00 92.88 292 THR A N 1
ATOM 2458 C CA . THR A 1 292 ? 6.572 -13.441 4.806 1.00 92.88 292 THR A CA 1
ATOM 2459 C C . THR A 1 292 ? 7.294 -12.537 3.806 1.00 92.88 292 THR A C 1
ATOM 2461 O O . THR A 1 292 ? 8.073 -11.652 4.179 1.00 92.88 292 THR A O 1
ATOM 2464 N N . ASN A 1 293 ? 7.044 -12.775 2.521 1.00 83.75 293 ASN A N 1
ATOM 2465 C CA . ASN A 1 293 ? 7.535 -11.927 1.434 1.00 83.75 293 ASN A CA 1
ATOM 2466 C C . ASN A 1 293 ? 6.475 -10.932 0.945 1.00 83.75 293 ASN A C 1
ATOM 2468 O O . ASN A 1 293 ? 6.838 -9.903 0.374 1.00 83.75 293 ASN A O 1
ATOM 2472 N N . ASP A 1 294 ? 5.193 -11.238 1.156 1.00 91.06 294 ASP A N 1
ATOM 2473 C CA . ASP A 1 294 ? 4.061 -10.452 0.671 1.00 91.06 294 ASP A CA 1
ATOM 2474 C C . ASP A 1 294 ? 2.970 -10.369 1.758 1.00 91.06 294 ASP A C 1
ATOM 2476 O O . ASP A 1 294 ? 2.715 -11.333 2.489 1.00 91.06 294 ASP A O 1
ATOM 2480 N N . GLU A 1 295 ? 2.343 -9.199 1.902 1.00 96.06 295 GLU A N 1
ATOM 2481 C CA . GLU A 1 295 ? 1.259 -8.975 2.869 1.00 96.06 295 GLU A CA 1
ATOM 2482 C C . GLU A 1 295 ? -0.008 -9.734 2.454 1.00 96.06 295 GLU A C 1
ATOM 2484 O O . GLU A 1 295 ? -0.777 -10.184 3.308 1.00 96.06 295 GLU A O 1
ATOM 2489 N N . LEU A 1 296 ? -0.207 -9.954 1.147 1.00 96.69 296 LEU A N 1
ATOM 2490 C CA . LEU A 1 296 ? -1.355 -10.702 0.649 1.00 96.69 296 LEU A CA 1
ATOM 2491 C C . LEU A 1 296 ? -1.364 -12.150 1.142 1.00 96.69 296 LEU A C 1
ATOM 2493 O O . LEU A 1 296 ? -2.445 -12.703 1.340 1.00 96.69 296 LEU A O 1
ATOM 2497 N N . ASP A 1 297 ? -0.216 -12.759 1.435 1.00 96.06 297 ASP A N 1
ATOM 2498 C CA . ASP A 1 297 ? -0.207 -14.099 2.027 1.00 96.06 297 ASP A CA 1
ATOM 2499 C C . ASP A 1 297 ? -0.881 -14.103 3.412 1.00 96.06 297 ASP A C 1
ATOM 2501 O O . ASP A 1 297 ? -1.695 -14.982 3.707 1.00 96.06 297 ASP A O 1
ATOM 2505 N N . VAL A 1 298 ? -0.640 -13.069 4.225 1.00 97.31 298 VAL A N 1
ATOM 2506 C CA . VAL A 1 298 ? -1.265 -12.888 5.548 1.00 97.31 298 VAL A CA 1
ATOM 2507 C C . VAL A 1 298 ? -2.759 -12.594 5.406 1.00 97.31 298 VAL A C 1
ATOM 2509 O O . VAL A 1 298 ? -3.592 -13.212 6.075 1.00 97.31 298 VAL A O 1
ATOM 2512 N N . CYS A 1 299 ? -3.127 -11.709 4.476 1.00 97.81 299 CYS A N 1
ATOM 2513 C CA . CYS A 1 299 ? -4.525 -11.443 4.145 1.00 97.81 299 CYS A CA 1
ATOM 2514 C C . CYS A 1 299 ? -5.258 -12.722 3.699 1.00 97.81 299 CYS A C 1
ATOM 2516 O O . CYS A 1 299 ? -6.401 -12.959 4.093 1.00 97.81 299 CYS A O 1
ATOM 2518 N N . ALA A 1 300 ? -4.615 -13.574 2.897 1.00 97.25 300 ALA A N 1
ATOM 2519 C CA . ALA A 1 300 ? -5.180 -14.839 2.442 1.00 97.25 300 ALA A CA 1
ATOM 2520 C C . ALA A 1 300 ? -5.348 -15.855 3.582 1.00 97.25 300 ALA A C 1
ATOM 2522 O O . ALA A 1 300 ? -6.348 -16.577 3.579 1.00 97.25 300 ALA A O 1
ATOM 2523 N N . MET A 1 301 ? -4.435 -15.899 4.564 1.00 96.44 301 MET A N 1
ATOM 2524 C CA . MET A 1 301 ? -4.613 -16.717 5.774 1.00 96.44 301 MET A CA 1
ATOM 2525 C C . MET A 1 301 ? -5.919 -16.357 6.489 1.00 96.44 301 MET A C 1
ATOM 2527 O O . MET A 1 301 ? -6.737 -17.242 6.745 1.00 96.44 301 MET A O 1
ATOM 2531 N N . PHE A 1 302 ? -6.153 -15.061 6.724 1.00 97.75 302 PHE A N 1
ATOM 2532 C CA . PHE A 1 302 ? -7.393 -14.578 7.336 1.00 97.75 302 PHE A CA 1
ATOM 2533 C C . PHE A 1 302 ? -8.629 -14.927 6.502 1.00 97.75 302 PHE A C 1
ATOM 2535 O O . PHE A 1 302 ? -9.624 -15.409 7.032 1.00 97.75 302 PHE A O 1
ATOM 2542 N N . LEU A 1 303 ? -8.579 -14.706 5.186 1.00 96.62 303 LEU A N 1
ATOM 2543 C CA . LEU A 1 303 ? -9.724 -14.944 4.303 1.00 96.62 303 LEU A CA 1
ATOM 2544 C C . LEU A 1 303 ? -10.114 -16.422 4.199 1.00 96.62 303 LEU A C 1
ATOM 2546 O O . LEU A 1 303 ? -11.296 -16.719 4.022 1.00 96.62 303 LEU A O 1
ATOM 2550 N N . LYS A 1 304 ? -9.140 -17.337 4.267 1.00 94.12 304 LYS A N 1
ATOM 2551 C CA . LYS A 1 304 ? -9.383 -18.782 4.160 1.00 94.12 304 LYS A CA 1
ATOM 2552 C C . LYS A 1 304 ? -9.946 -19.373 5.445 1.00 94.12 304 LYS A C 1
ATOM 2554 O O . LYS A 1 304 ? -10.871 -20.177 5.371 1.00 94.12 304 LYS A O 1
ATOM 2559 N N . ASP A 1 305 ? -9.396 -18.986 6.592 1.00 94.81 305 ASP A N 1
ATOM 2560 C CA . ASP A 1 305 ? -9.853 -19.460 7.895 1.00 94.81 305 ASP A CA 1
ATOM 2561 C C . ASP A 1 305 ? -9.643 -18.377 8.967 1.00 94.81 305 ASP A C 1
ATOM 2563 O O . ASP A 1 305 ? -8.600 -18.345 9.628 1.00 94.81 305 ASP A O 1
ATOM 2567 N N . PRO A 1 306 ? -10.637 -17.488 9.175 1.00 95.50 306 PRO A N 1
ATOM 2568 C CA . PRO A 1 306 ? -10.537 -16.424 10.171 1.00 95.50 306 PRO A CA 1
ATOM 2569 C C . PRO A 1 306 ? -10.320 -16.939 11.599 1.00 95.50 306 PRO A C 1
ATOM 2571 O O . PRO A 1 306 ? -9.741 -16.232 12.421 1.00 95.50 306 PRO A O 1
ATOM 2574 N N . LYS A 1 307 ? -10.800 -18.152 11.913 1.00 95.75 307 LYS A N 1
ATOM 2575 C CA . LYS A 1 307 ? -10.681 -18.722 13.257 1.00 95.75 307 LYS A CA 1
ATOM 2576 C C . LYS A 1 307 ? -9.253 -19.204 13.497 1.00 95.75 307 LYS A C 1
ATOM 2578 O O . LYS A 1 307 ? -8.644 -18.812 14.485 1.00 95.75 307 LYS A O 1
ATOM 2583 N N . ASN A 1 308 ? -8.714 -19.994 12.572 1.00 96.31 308 ASN A N 1
ATOM 2584 C CA . ASN A 1 308 ? -7.328 -20.448 12.650 1.00 96.31 308 ASN A CA 1
ATOM 2585 C C . ASN A 1 308 ? -6.340 -19.272 12.562 1.00 96.31 308 ASN A C 1
ATOM 2587 O O . ASN A 1 308 ? -5.326 -19.272 13.250 1.00 96.31 308 ASN A O 1
ATOM 2591 N N . PHE A 1 309 ? -6.646 -18.235 11.770 1.00 97.38 309 PHE A N 1
ATOM 2592 C CA . PHE A 1 309 ? -5.849 -17.005 11.741 1.00 97.38 309 PHE A CA 1
ATOM 2593 C C . PHE A 1 309 ? -5.735 -16.366 13.129 1.00 97.38 309 PHE A C 1
ATOM 2595 O O . PHE A 1 309 ? -4.625 -16.090 13.572 1.00 97.38 309 PHE A O 1
ATOM 2602 N N . LYS A 1 310 ? -6.859 -16.205 13.842 1.00 97.69 310 LYS A N 1
ATOM 2603 C CA . LYS A 1 310 ? -6.866 -15.710 15.226 1.00 97.69 310 LYS A CA 1
ATOM 2604 C C . LYS A 1 310 ? -6.000 -16.576 16.147 1.00 97.69 310 LYS A C 1
ATOM 2606 O O . LYS A 1 310 ? -5.160 -16.033 16.852 1.00 97.69 310 LYS A O 1
ATOM 2611 N N . GLU A 1 311 ? -6.150 -17.900 16.098 1.00 97.31 311 GLU A N 1
ATOM 2612 C CA . GLU A 1 311 ? -5.361 -18.825 16.931 1.00 97.31 311 GLU A CA 1
ATOM 2613 C C . GLU A 1 311 ? -3.846 -18.701 16.655 1.00 97.31 311 GLU A C 1
ATOM 2615 O O . GLU A 1 311 ? -3.038 -18.706 17.582 1.00 97.31 311 GLU A O 1
ATOM 2620 N N . ILE A 1 312 ? -3.445 -18.515 15.392 1.00 96.75 312 ILE A N 1
ATOM 2621 C CA . ILE A 1 312 ? -2.044 -18.274 15.007 1.00 96.75 312 ILE A CA 1
ATOM 2622 C C . ILE A 1 312 ? -1.549 -16.913 15.523 1.00 96.75 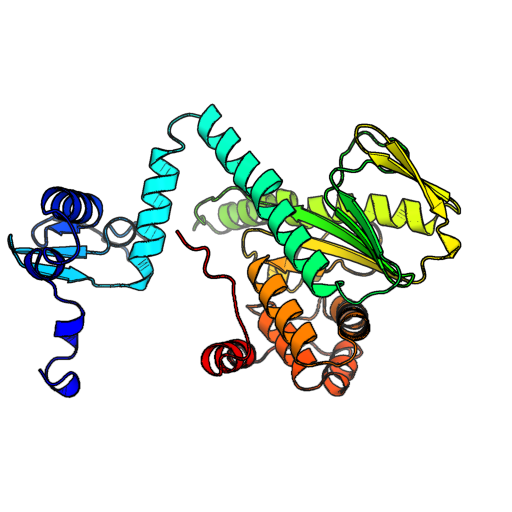312 ILE A C 1
ATOM 2624 O O . ILE A 1 312 ? -0.433 -16.814 16.051 1.00 96.75 312 ILE A O 1
ATOM 2628 N N . CYS A 1 313 ? -2.369 -15.870 15.390 1.00 97.12 313 CYS A N 1
ATOM 2629 C CA . CYS A 1 313 ? -2.074 -14.528 15.887 1.00 97.12 313 CYS A CA 1
ATOM 2630 C C . CYS A 1 313 ? -1.972 -14.468 17.417 1.00 97.12 313 CYS A C 1
ATOM 2632 O O . CYS A 1 313 ? -1.190 -13.687 17.932 1.00 97.12 313 CYS A O 1
ATOM 2634 N N . GLU A 1 314 ? -2.686 -15.302 18.159 1.00 96.19 314 GLU A N 1
ATOM 2635 C CA . GLU A 1 314 ? -2.589 -15.341 19.626 1.00 96.19 314 GLU A CA 1
ATOM 2636 C C . GLU A 1 314 ? -1.492 -16.300 20.128 1.00 96.19 314 GLU A C 1
ATOM 2638 O O . GLU A 1 314 ? -1.253 -16.401 21.328 1.00 96.19 314 GLU A O 1
ATOM 2643 N N . SER A 1 315 ? -0.816 -17.016 19.224 1.00 95.62 315 SER A N 1
ATOM 2644 C CA . SER A 1 315 ? 0.276 -17.924 19.580 1.00 95.62 315 SER A CA 1
ATOM 2645 C C . SER A 1 315 ? 1.630 -17.217 19.716 1.00 95.62 315 SER A C 1
ATOM 2647 O O . SER A 1 315 ? 1.898 -16.213 19.062 1.00 95.62 315 SER A O 1
ATOM 2649 N N . GLU A 1 316 ? 2.534 -17.823 20.486 1.00 94.00 316 GLU A N 1
ATOM 2650 C CA . GLU A 1 316 ? 3.921 -17.360 20.672 1.00 94.00 316 GLU A CA 1
ATOM 2651 C C . GLU A 1 316 ? 4.876 -17.823 19.552 1.00 94.00 316 GLU A C 1
ATOM 2653 O O . GLU A 1 316 ? 6.082 -17.570 19.592 1.00 94.00 316 GLU A O 1
ATOM 2658 N N . TYR A 1 317 ? 4.376 -18.564 18.559 1.00 95.25 317 TYR A N 1
ATOM 2659 C CA . TYR A 1 317 ? 5.222 -19.151 17.524 1.00 95.25 317 TYR A CA 1
ATOM 2660 C C . TYR A 1 317 ? 5.607 -18.136 16.448 1.00 95.25 317 TYR A C 1
ATOM 2662 O O . TYR A 1 317 ? 4.826 -17.253 16.082 1.00 95.25 317 TYR A O 1
ATOM 2670 N N . VAL A 1 318 ? 6.801 -18.337 15.882 1.00 96.81 318 VAL A N 1
ATOM 2671 C CA . VAL A 1 318 ? 7.197 -17.703 14.621 1.00 96.81 318 VAL A CA 1
ATOM 2672 C C . VAL A 1 318 ? 6.302 -18.233 13.509 1.00 96.81 318 VAL A C 1
ATOM 2674 O O . VAL A 1 318 ? 6.164 -19.445 13.329 1.00 96.81 318 VAL A O 1
ATOM 2677 N N . VAL A 1 319 ? 5.701 -17.316 12.760 1.00 96.50 319 VAL A N 1
ATOM 2678 C CA . VAL A 1 319 ? 4.733 -17.617 11.711 1.00 96.50 319 VAL A CA 1
ATOM 2679 C C . VAL A 1 319 ? 5.414 -17.508 10.358 1.00 96.50 319 VAL A C 1
ATOM 2681 O O . VAL A 1 319 ? 5.919 -16.451 9.987 1.00 96.50 319 VAL A O 1
ATOM 2684 N N . PHE A 1 320 ? 5.387 -18.605 9.608 1.00 95.56 320 PHE A N 1
ATOM 2685 C CA . PHE A 1 320 ? 5.792 -18.639 8.209 1.00 95.56 320 PHE A CA 1
ATOM 2686 C C . PHE A 1 320 ? 4.540 -18.717 7.348 1.00 95.56 320 PHE A C 1
ATOM 2688 O O . PHE A 1 320 ? 3.711 -19.612 7.532 1.00 95.56 320 PHE A O 1
ATOM 2695 N N . THR A 1 321 ? 4.403 -17.790 6.410 1.00 93.38 321 THR A N 1
ATOM 2696 C CA . THR A 1 321 ? 3.335 -17.862 5.417 1.00 93.38 321 THR A CA 1
ATOM 2697 C C . THR A 1 321 ? 3.705 -18.856 4.317 1.00 93.38 321 THR A C 1
ATOM 2699 O O . THR A 1 321 ? 4.873 -19.019 3.959 1.00 93.38 321 THR A O 1
ATOM 2702 N N . ASP A 1 322 ? 2.706 -19.544 3.764 1.00 91.56 322 ASP A N 1
ATOM 2703 C CA . ASP A 1 322 ? 2.890 -20.251 2.498 1.00 91.56 322 ASP A CA 1
ATOM 2704 C C . ASP A 1 322 ? 2.879 -19.199 1.369 1.00 91.56 322 ASP A C 1
ATOM 2706 O O . ASP A 1 322 ? 1.857 -18.532 1.189 1.00 91.56 322 ASP A O 1
ATOM 2710 N N . PRO A 1 323 ? 3.977 -19.045 0.598 1.00 88.12 323 PRO A N 1
ATOM 2711 C CA . PRO A 1 323 ? 4.115 -17.990 -0.413 1.00 88.12 323 PRO A CA 1
ATOM 2712 C C . PRO A 1 323 ? 3.173 -18.164 -1.614 1.00 88.12 323 PRO A C 1
ATOM 2714 O O . PRO A 1 323 ? 3.135 -17.330 -2.521 1.00 88.12 323 PRO A O 1
ATOM 2717 N N . THR A 1 324 ? 2.451 -19.287 -1.672 1.00 92.50 324 THR A N 1
ATOM 2718 C CA . THR A 1 324 ? 1.442 -19.568 -2.693 1.00 92.50 324 THR A CA 1
ATOM 2719 C C . THR A 1 324 ? 0.032 -19.179 -2.250 1.00 92.50 324 THR A C 1
ATOM 2721 O O . THR A 1 324 ? -0.907 -19.286 -3.044 1.00 92.50 324 THR A O 1
ATOM 2724 N N . LEU A 1 325 ? -0.155 -18.708 -1.010 1.00 91.94 325 LEU A N 1
ATOM 2725 C CA . LEU A 1 325 ? -1.471 -18.335 -0.492 1.00 91.94 325 LEU A CA 1
ATOM 2726 C C . LEU A 1 325 ? -2.088 -17.171 -1.260 1.00 91.94 325 LEU A C 1
ATOM 2728 O O . LEU A 1 325 ? -3.294 -17.220 -1.530 1.00 91.94 325 LEU A O 1
ATOM 2732 N N . GLN A 1 326 ? -1.283 -16.199 -1.691 1.00 90.75 326 GLN A N 1
ATOM 2733 C CA . GLN A 1 326 ? -1.730 -15.102 -2.549 1.00 90.75 326 GLN A CA 1
ATOM 2734 C C . GLN A 1 326 ? -2.373 -15.555 -3.876 1.00 90.75 326 GLN A C 1
ATOM 2736 O O . GLN A 1 326 ? -3.237 -14.847 -4.394 1.00 90.75 326 GLN A O 1
ATOM 2741 N N . ASN A 1 327 ? -2.101 -16.775 -4.374 1.00 93.75 327 ASN A N 1
ATOM 2742 C CA . ASN A 1 327 ? -2.791 -17.334 -5.554 1.00 93.75 327 ASN A CA 1
ATOM 2743 C C . ASN A 1 327 ? -4.317 -17.415 -5.356 1.00 93.75 327 ASN A C 1
ATOM 2745 O O . ASN A 1 327 ? -5.081 -17.572 -6.313 1.00 93.75 327 ASN A O 1
ATOM 2749 N N . TYR A 1 328 ? -4.791 -17.329 -4.108 1.00 94.38 328 TYR A N 1
ATOM 2750 C CA . TYR A 1 328 ? -6.206 -17.176 -3.802 1.00 94.38 328 TYR A CA 1
ATOM 2751 C C . TYR A 1 328 ? -6.819 -15.941 -4.480 1.00 94.38 328 TYR A C 1
ATOM 2753 O O . TYR A 1 328 ? -7.911 -16.038 -5.041 1.00 94.38 328 TYR A O 1
ATOM 2761 N N . PHE A 1 329 ? -6.116 -14.806 -4.484 1.00 95.00 329 PHE A N 1
ATOM 2762 C CA . PHE A 1 329 ? -6.580 -13.579 -5.131 1.00 95.00 329 PHE A CA 1
ATOM 2763 C C . PHE A 1 329 ? -6.594 -13.716 -6.650 1.00 95.00 329 PHE A C 1
ATOM 2765 O O . PHE A 1 329 ? -7.601 -13.373 -7.273 1.00 95.00 329 PHE A O 1
ATOM 2772 N N . ASP A 1 330 ? -5.552 -14.316 -7.231 1.00 92.50 330 ASP A N 1
ATOM 2773 C CA . ASP A 1 330 ? -5.490 -14.609 -8.667 1.00 92.50 330 ASP A CA 1
ATOM 2774 C C . ASP A 1 330 ? -6.669 -15.472 -9.106 1.00 92.50 330 ASP A C 1
ATOM 2776 O O . ASP A 1 330 ? -7.352 -15.162 -10.083 1.00 92.50 330 ASP A O 1
ATOM 2780 N N . LYS A 1 331 ? -6.981 -16.524 -8.340 1.00 93.94 331 LYS A N 1
ATOM 2781 C CA . LYS A 1 331 ? -8.150 -17.364 -8.605 1.00 93.94 331 LYS A CA 1
ATOM 2782 C C . LYS A 1 331 ? -9.437 -16.539 -8.620 1.00 93.94 331 LYS A C 1
ATOM 2784 O O . LYS A 1 331 ? -10.246 -16.693 -9.530 1.00 93.94 331 LYS A O 1
ATOM 2789 N N . LEU A 1 332 ? -9.637 -15.653 -7.643 1.00 93.38 332 LEU A N 1
ATOM 2790 C CA . LEU A 1 332 ? -10.820 -14.788 -7.604 1.00 93.38 332 LEU A CA 1
ATOM 2791 C C . LEU A 1 332 ? -10.859 -13.788 -8.772 1.00 93.38 332 LEU A C 1
ATOM 2793 O O . LEU A 1 332 ? -11.946 -13.476 -9.272 1.00 93.38 332 LEU A O 1
ATOM 2797 N 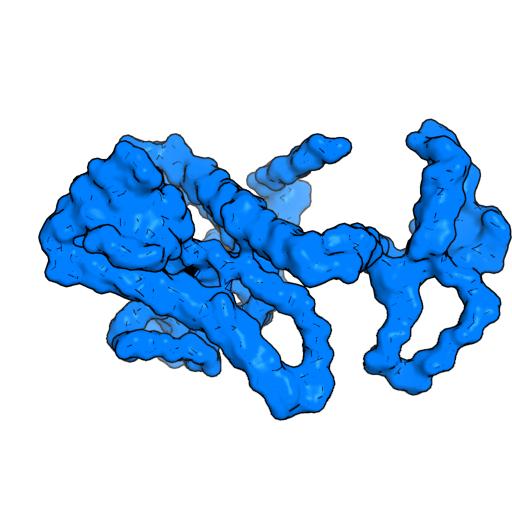N . TYR A 1 333 ? -9.703 -13.298 -9.219 1.00 91.31 333 TYR A N 1
ATOM 2798 C CA . TYR A 1 333 ? -9.581 -12.432 -10.387 1.00 91.31 333 TYR A CA 1
ATOM 2799 C C . TYR A 1 333 ? -9.952 -13.167 -11.683 1.00 91.31 333 TYR A C 1
ATOM 2801 O O . TYR A 1 333 ? -10.844 -12.716 -12.406 1.00 91.31 333 TYR A O 1
ATOM 2809 N N . PHE A 1 334 ? -9.361 -14.337 -11.943 1.00 91.62 334 PHE A N 1
ATOM 2810 C CA . PHE A 1 334 ? -9.659 -15.141 -13.135 1.00 91.62 334 PHE A CA 1
ATOM 2811 C C . PHE A 1 334 ? -11.094 -15.696 -13.139 1.00 91.62 334 PHE A C 1
ATOM 2813 O O . PHE A 1 334 ? -11.719 -15.764 -14.199 1.00 91.62 334 PHE A O 1
ATOM 2820 N N . ASP A 1 335 ? -11.670 -15.969 -11.963 1.00 92.12 335 ASP A N 1
ATOM 2821 C CA . ASP A 1 335 ? -13.093 -16.297 -11.784 1.00 92.12 335 ASP A CA 1
ATOM 2822 C C . ASP A 1 335 ? -14.033 -15.091 -12.012 1.00 92.12 335 ASP A C 1
ATOM 2824 O O . ASP A 1 335 ? -15.255 -15.225 -11.904 1.00 92.12 335 ASP A O 1
ATOM 2828 N N . LYS A 1 336 ? -13.497 -13.892 -12.289 1.00 89.00 336 LYS A N 1
ATOM 2829 C CA . LYS A 1 336 ? -14.236 -12.623 -12.441 1.00 89.00 336 LYS A CA 1
ATOM 2830 C C . LYS A 1 336 ? -15.035 -12.210 -11.196 1.00 89.00 336 LYS A C 1
ATOM 2832 O O . LYS A 1 336 ? -15.997 -11.440 -11.295 1.00 89.00 336 LYS A O 1
ATOM 2837 N N . LYS A 1 337 ? -14.633 -12.697 -10.016 1.00 87.81 337 LYS A N 1
ATOM 2838 C CA . LYS A 1 337 ? -15.190 -12.316 -8.703 1.00 87.81 337 LYS A CA 1
ATOM 2839 C C . LYS A 1 337 ? -14.554 -11.039 -8.156 1.00 87.81 337 LYS A C 1
ATOM 2841 O O . LYS A 1 337 ? -15.160 -10.367 -7.322 1.00 87.81 337 LYS A O 1
ATOM 2846 N N . LEU A 1 338 ? -13.370 -10.678 -8.650 1.00 86.25 338 LEU A N 1
ATOM 2847 C CA . LEU A 1 338 ? -12.748 -9.376 -8.428 1.00 86.25 338 LEU A CA 1
ATOM 2848 C C . LEU A 1 338 ? -12.802 -8.562 -9.712 1.00 86.25 338 LEU A C 1
ATOM 2850 O O . LEU A 1 338 ? -12.342 -8.996 -10.763 1.00 86.25 338 LEU A O 1
ATOM 2854 N N . LYS A 1 339 ? -13.394 -7.372 -9.614 1.00 82.19 339 LYS A N 1
ATOM 2855 C CA . LYS A 1 339 ? -13.425 -6.397 -10.700 1.00 82.19 339 LYS A CA 1
ATOM 2856 C C . LYS A 1 339 ? -12.608 -5.186 -10.278 1.00 82.19 339 LYS A C 1
ATOM 2858 O O . LYS A 1 339 ? -12.973 -4.459 -9.345 1.00 82.19 339 LYS A O 1
ATOM 2863 N N . PHE A 1 340 ? -11.499 -4.984 -10.965 1.00 81.38 340 PHE A N 1
ATOM 2864 C CA . PHE A 1 340 ? -10.732 -3.750 -10.895 1.00 81.38 340 PHE A CA 1
ATOM 2865 C C . PHE A 1 340 ? -11.297 -2.785 -11.933 1.00 81.38 340 PHE A C 1
ATOM 2867 O O . PHE A 1 340 ? -11.820 -3.220 -12.963 1.00 81.38 340 PHE A O 1
ATOM 2874 N N . ARG A 1 341 ? -11.292 -1.483 -11.625 1.00 68.50 341 ARG A N 1
ATOM 2875 C CA . ARG A 1 341 ? -11.597 -0.503 -12.667 1.00 68.50 341 ARG A CA 1
ATOM 2876 C C . ARG A 1 341 ? -10.433 -0.584 -13.639 1.00 68.50 341 ARG A C 1
ATOM 2878 O O . ARG A 1 341 ? -9.309 -0.291 -13.257 1.00 68.50 341 ARG A O 1
ATOM 2885 N N . ILE A 1 342 ? -10.708 -1.029 -14.854 1.00 60.03 342 ILE A N 1
ATOM 2886 C CA . ILE A 1 342 ? -9.828 -0.709 -15.964 1.00 60.03 342 ILE A CA 1
ATOM 2887 C C . ILE A 1 342 ? -10.117 0.769 -16.190 1.00 60.03 342 ILE A C 1
ATOM 2889 O O . ILE A 1 342 ? -11.260 1.122 -16.479 1.00 60.03 342 ILE A O 1
ATOM 2893 N N . GLU A 1 343 ? -9.163 1.639 -15.869 1.00 45.94 343 GLU A N 1
ATOM 2894 C CA . GLU A 1 343 ? -9.286 3.032 -16.283 1.00 45.94 343 GLU A CA 1
ATOM 2895 C C . GLU A 1 343 ? -9.347 3.008 -17.813 1.00 45.94 343 GLU A C 1
ATOM 2897 O O . GLU A 1 343 ? -8.453 2.463 -18.462 1.00 45.94 343 GLU A O 1
ATOM 2902 N N . ASP A 1 344 ? -10.469 3.469 -18.371 1.00 28.06 344 ASP A N 1
ATOM 2903 C CA . ASP A 1 344 ? -10.618 3.638 -19.811 1.00 28.06 344 ASP A CA 1
ATOM 2904 C C . ASP A 1 344 ? -9.615 4.728 -20.219 1.00 28.06 344 ASP A C 1
ATOM 2906 O O . ASP A 1 344 ? -9.857 5.913 -19.977 1.00 28.06 344 ASP A O 1
ATOM 2910 N N . PHE A 1 345 ? -8.453 4.315 -20.730 1.00 31.39 345 PHE A N 1
ATOM 2911 C CA . PHE A 1 345 ? -7.411 5.206 -21.243 1.00 31.39 345 PHE A CA 1
ATOM 2912 C C . PHE A 1 345 ? -7.602 5.485 -22.730 1.00 31.39 345 PHE A C 1
ATOM 2914 O O . PHE A 1 345 ? -7.798 4.508 -23.494 1.00 31.39 345 PHE A O 1
#

Radius of gyration: 23.8 Å; chains: 1; bounding box: 56×53×67 Å